Protein AF-A0A0F7UWF1-F1 (afdb_monomer)

Nearest PDB structures (foldseek):
  2a42-assembly1_B  TM=4.744E-01  e=4.523E-03  Bos taurus
  6rw0-assembly1_A  TM=4.188E-01  e=2.327E-03  Homo sapiens
  5i6g-assembly1_A  TM=2.362E-01  e=6.804E-01  Thermochaetoides thermophila DSM 1495
  6im0-assembly1_A  TM=4.720E-01  e=4.994E+00  Persephonella marina EX-H1
  5tv3-assembly3_F  TM=3.813E-01  e=4.994E+00  Helicobacter pylori 26695

pLDDT: mean 76.82, std 16.27, range [30.17, 97.88]

Secondary structure (DSSP, 8-state):
-------S--SS--TT--HHHHHHHHHSGGGGT-S--SPPP-----S----------S---S-HHHHHHHHHHHHHHHHHHHHHHHHHHHHTT------EEEEEEE-TT----HHHHHGGGSSSSTTPPPGGG-SEEEEEEEEE----HHHHHHHHHHHHHHHHHH-SS--EEEEEEEEEEEE-SB--B--TTSPBPPEEEEEEEEETTTEEEEEEEEEEEEGGGBS-EEEEEEEEETTTEEEEEEEEEPPPP-S-HHHHHHHHHHHHHHHHS-GGGGGGGGGG-TTEEEEEEE------HHHHHHHHHHHHH-GGGS-----

Sequence (323 aa):
MAARNLDGPLTDIPENVSRDELIRWAAQPGQYNLFPGNPVRLQSCGTNIQGQIYSNNGSHTEDLRSIRSAYVQQVESFKARRHENLRALRQQKSHKSVRMAFYQWNAEFLTPNAFEIVYHFIPGRAERPDVDEVEAIFVTVQDNNGRSKSEHRRFMRKVTGALNALSDIPSCSIVDSTFNELSNIVGTKPTAQGPVANRQVTYMFARDGIVNPGSTHKCSWSFHVRKKEFVGISTACVGIGRLLVLGIHLPTLKEGQSHFVRLLLQHAASKCIPDDYDSESLNYFNAGVYMVSDFNSRFVSASAELVIDAIRTDPSYREASPG

Organism: Toxoplasma gondii (strain ATCC 50861 / VEG) (NCBI:txid432359)

Foldseek 3Di:
DDDDPLQEADCAFALQDALVNLLVCLVPVVSNNHPPNDDDFQDDPDPPQDDDDDDCPPQDDVDPVSVVVVRCVVVVVVVVVVVVVVVVCVVVVLDDDAAEAEAEEAQQAADDHLSNVCSLQRDDDPRRDHLQNHFKYKHKYAQYVDDDPVVVLRRLSNNLNSSLNSDPDNFWDSLQKDKWKDWQPFADCDDPVGHDIGMIMMIMIGGPQQWDSVAKDWFKDDDVSDRWIWTKIWTAGVSQAIEIEIEGEHDADDPDLVVVVVVRLVRCLVTVDPPVCSVCRLVNRVNYYHYRYPSNDDDDPVVVVVVVVVLVPDPVNPPPPDD

Solvent-accessible surface area (backbone atoms only — not comparable to full-atom values): 18503 Å² total; per-residue (Å²): 135,83,82,78,85,77,91,64,71,34,75,53,65,57,55,83,45,50,44,67,56,51,38,56,40,67,74,44,20,68,79,33,48,34,68,77,69,68,80,73,76,76,69,80,77,64,94,75,78,76,84,82,91,72,81,84,84,77,69,68,58,96,48,66,69,41,44,52,54,52,46,50,55,55,52,52,52,48,51,52,53,49,54,51,51,53,50,52,33,55,74,66,70,67,65,62,86,84,43,70,47,82,45,71,39,79,40,80,58,37,73,88,45,36,44,62,69,49,57,50,44,49,74,89,63,91,76,52,59,60,52,80,68,46,45,34,39,35,41,20,36,36,46,16,61,66,69,55,77,66,50,48,52,49,44,50,45,19,36,35,31,41,53,28,36,66,24,96,73,63,41,53,27,76,80,54,24,51,72,34,72,46,75,34,79,50,29,79,44,86,47,100,91,46,56,43,47,32,19,34,34,24,39,39,44,21,27,66,76,45,50,41,58,95,58,49,44,73,22,68,52,54,54,92,59,30,82,32,36,38,22,25,44,26,35,32,34,67,84,61,36,24,31,34,42,31,24,35,37,49,65,76,81,63,94,60,64,70,57,54,53,51,53,50,52,53,48,45,30,73,50,59,46,60,79,97,48,55,91,49,41,72,65,64,29,70,57,35,77,45,80,42,57,52,64,52,80,70,73,54,71,75,58,41,51,54,49,51,52,51,48,74,68,35,73,89,69,52,76,80,72,88,125

Mean predicted aligned error: 11.22 Å

Structure (mmCIF, N/CA/C/O backbone):
data_AF-A0A0F7UWF1-F1
#
_entry.id   AF-A0A0F7UWF1-F1
#
loop_
_atom_site.group_PDB
_atom_site.id
_atom_site.type_symbol
_atom_site.label_atom_id
_atom_site.label_alt_id
_atom_site.label_comp_id
_atom_site.label_asym_id
_atom_site.label_entity_id
_atom_site.label_seq_id
_atom_site.pdbx_PDB_ins_code
_atom_site.Cartn_x
_atom_site.Cartn_y
_atom_site.Cartn_z
_atom_site.occupancy
_atom_site.B_iso_or_equiv
_atom_site.auth_seq_id
_atom_site.auth_comp_id
_atom_site.auth_asym_id
_atom_site.auth_atom_id
_atom_site.pdbx_PDB_model_num
ATOM 1 N N . MET A 1 1 ? 3.370 -6.633 -35.757 1.00 37.53 1 MET A N 1
ATOM 2 C CA . MET A 1 1 ? 3.608 -6.136 -34.385 1.00 37.53 1 MET A CA 1
ATOM 3 C C . MET A 1 1 ? 4.947 -5.428 -34.389 1.00 37.53 1 MET A C 1
ATOM 5 O O . MET A 1 1 ? 5.960 -6.088 -34.562 1.00 37.53 1 MET A O 1
ATOM 9 N N . ALA A 1 2 ? 4.945 -4.095 -34.359 1.00 30.17 2 ALA A N 1
ATOM 10 C CA . ALA A 1 2 ? 6.175 -3.314 -34.438 1.00 30.17 2 ALA A CA 1
ATOM 11 C C . ALA A 1 2 ? 6.916 -3.375 -33.095 1.00 30.17 2 ALA A C 1
ATOM 13 O O . ALA A 1 2 ? 6.345 -3.013 -32.064 1.00 30.17 2 ALA A O 1
ATOM 14 N N . ALA A 1 3 ? 8.167 -3.835 -33.126 1.00 36.50 3 ALA A N 1
ATOM 15 C CA . ALA A 1 3 ? 9.102 -3.702 -32.020 1.00 36.50 3 ALA A CA 1
ATOM 16 C C . ALA A 1 3 ? 9.248 -2.209 -31.690 1.00 36.50 3 ALA A C 1
ATOM 18 O O . ALA A 1 3 ? 9.627 -1.409 -32.546 1.00 36.50 3 ALA A O 1
ATOM 19 N N . ARG A 1 4 ? 8.882 -1.811 -30.469 1.00 44.88 4 ARG A N 1
ATOM 20 C CA . ARG A 1 4 ? 9.168 -0.462 -29.980 1.00 44.88 4 ARG A CA 1
ATOM 21 C C . ARG A 1 4 ? 10.649 -0.414 -29.617 1.00 44.88 4 ARG A C 1
ATOM 23 O O . ARG A 1 4 ? 11.055 -1.056 -28.655 1.00 44.88 4 ARG A O 1
ATOM 30 N N . ASN A 1 5 ? 11.430 0.345 -30.385 1.00 43.50 5 ASN A N 1
ATOM 31 C CA . ASN A 1 5 ? 12.775 0.760 -29.990 1.00 43.50 5 ASN A CA 1
ATOM 32 C C . ASN A 1 5 ? 12.674 1.535 -28.666 1.00 43.50 5 ASN A C 1
ATOM 34 O O . ASN A 1 5 ? 12.132 2.641 -28.635 1.00 43.50 5 ASN A O 1
ATOM 38 N N . LEU A 1 6 ? 13.167 0.940 -27.580 1.00 52.53 6 LEU A N 1
ATOM 39 C CA . LEU A 1 6 ? 13.301 1.554 -26.257 1.00 52.53 6 LEU A CA 1
ATOM 40 C C . LEU A 1 6 ? 14.793 1.664 -25.917 1.00 52.53 6 LEU A C 1
ATOM 42 O O . LEU A 1 6 ? 15.259 1.073 -24.949 1.00 52.53 6 LEU A O 1
ATOM 46 N N . ASP A 1 7 ? 15.533 2.412 -26.736 1.00 52.59 7 ASP A N 1
ATOM 47 C CA . ASP A 1 7 ? 16.978 2.643 -26.575 1.00 52.59 7 ASP A CA 1
ATOM 48 C C . ASP A 1 7 ? 17.271 4.030 -25.945 1.00 52.59 7 ASP A C 1
ATOM 50 O O . ASP A 1 7 ? 18.216 4.716 -26.327 1.00 52.59 7 ASP A O 1
ATOM 54 N N . GLY A 1 8 ? 16.437 4.483 -24.992 1.00 56.72 8 GLY A N 1
ATOM 55 C CA . GLY A 1 8 ? 16.561 5.781 -24.298 1.00 56.72 8 GLY A CA 1
ATOM 56 C C . GLY A 1 8 ? 15.828 5.833 -22.940 1.00 56.72 8 GLY A C 1
ATOM 57 O O . GLY A 1 8 ? 15.027 4.942 -22.653 1.00 56.72 8 GLY A O 1
ATOM 58 N N . PRO A 1 9 ? 16.098 6.842 -22.080 1.00 54.53 9 PRO A N 1
ATOM 59 C CA . PRO A 1 9 ? 15.950 6.715 -20.628 1.00 54.53 9 PRO A CA 1
ATOM 60 C C . PRO A 1 9 ? 14.486 6.749 -20.158 1.00 54.53 9 PRO A C 1
ATOM 62 O O . PRO A 1 9 ? 13.807 7.773 -20.228 1.00 54.53 9 PRO A O 1
ATOM 65 N N . LEU A 1 10 ? 14.019 5.627 -19.621 1.00 66.88 10 LEU A N 1
ATOM 66 C CA . LEU A 1 10 ? 12.747 5.434 -18.932 1.00 66.88 10 LEU A CA 1
ATOM 67 C C . LEU A 1 10 ? 12.809 5.918 -17.473 1.00 66.88 10 LEU A C 1
ATOM 69 O O . LEU A 1 10 ? 13.441 5.318 -16.621 1.00 66.88 10 LEU A O 1
ATOM 73 N N . THR A 1 11 ? 12.051 6.950 -17.127 1.00 80.88 11 THR A N 1
ATOM 74 C CA . THR A 1 11 ? 11.859 7.358 -15.719 1.00 80.88 11 THR A CA 1
ATOM 75 C C . THR A 1 11 ? 10.772 6.555 -14.991 1.00 80.88 11 THR A C 1
ATOM 77 O O . THR A 1 11 ? 10.570 6.741 -13.792 1.00 80.88 11 THR A O 1
ATOM 80 N N . ASP A 1 12 ? 10.034 5.705 -15.717 1.00 89.00 12 ASP A N 1
ATOM 81 C CA . ASP A 1 12 ? 8.958 4.840 -15.220 1.00 89.00 12 ASP A CA 1
ATOM 82 C C . ASP A 1 12 ? 8.585 3.776 -16.278 1.00 89.00 12 ASP A C 1
ATOM 84 O O . ASP A 1 12 ? 8.894 3.934 -17.462 1.00 89.00 12 ASP A O 1
ATOM 88 N N . ILE A 1 13 ? 7.852 2.730 -15.887 1.00 92.31 13 ILE A N 1
ATOM 89 C CA . ILE A 1 13 ? 7.375 1.664 -16.791 1.00 92.31 13 ILE A CA 1
ATOM 90 C C . ILE A 1 13 ? 6.081 2.041 -17.546 1.00 92.31 13 ILE A C 1
ATOM 92 O O . ILE A 1 13 ? 5.293 2.869 -17.064 1.00 92.31 13 ILE A O 1
ATOM 96 N N . PRO A 1 14 ? 5.822 1.464 -18.738 1.00 92.38 14 PRO A N 1
ATOM 97 C CA . PRO A 1 14 ? 4.552 1.616 -19.454 1.00 92.38 14 PRO A CA 1
ATOM 98 C C . PRO A 1 14 ? 3.433 0.732 -18.867 1.00 92.38 14 PRO A C 1
ATOM 100 O O . PRO A 1 14 ? 3.692 -0.204 -18.121 1.00 92.38 14 PRO A O 1
ATOM 103 N N . GLU A 1 15 ? 2.170 1.012 -19.225 1.00 91.38 15 GLU A N 1
ATOM 104 C CA . GLU A 1 15 ? 1.005 0.233 -18.750 1.00 91.38 15 GLU A CA 1
ATOM 105 C C . GLU A 1 15 ? 0.982 -1.213 -19.293 1.00 91.38 15 GLU A C 1
ATOM 107 O O . GLU A 1 15 ? 0.400 -2.091 -18.668 1.00 91.38 15 GLU A O 1
ATOM 112 N N . ASN A 1 16 ? 1.618 -1.464 -20.442 1.00 91.00 16 ASN A N 1
ATOM 113 C CA . ASN A 1 16 ? 1.602 -2.739 -21.165 1.00 91.00 16 ASN A CA 1
ATOM 114 C C . ASN A 1 16 ? 2.995 -3.393 -21.265 1.00 91.00 16 ASN A C 1
ATOM 116 O O . ASN A 1 16 ? 3.351 -3.927 -22.314 1.00 91.00 16 ASN A O 1
ATOM 120 N N . VAL A 1 17 ? 3.793 -3.288 -20.202 1.00 94.25 17 VAL A N 1
ATOM 121 C CA . VAL A 1 17 ? 5.138 -3.875 -20.125 1.00 94.25 17 VAL A CA 1
ATOM 122 C C . VAL A 1 17 ? 5.096 -5.410 -20.119 1.00 94.25 17 VAL A C 1
ATOM 124 O O . VAL A 1 17 ? 4.204 -6.003 -19.517 1.00 94.25 17 VAL A O 1
ATOM 127 N N . SER A 1 18 ? 6.066 -6.058 -20.765 1.00 95.19 18 SER A N 1
ATOM 128 C CA . SER A 1 18 ? 6.244 -7.517 -20.720 1.00 95.19 18 SER A CA 1
ATOM 129 C C . SER A 1 18 ? 7.155 -7.985 -19.574 1.00 95.19 18 SER A C 1
ATOM 131 O O . SER A 1 18 ? 7.973 -7.226 -19.049 1.00 95.19 18 SER A O 1
ATOM 133 N N . ARG A 1 19 ? 7.053 -9.273 -19.211 1.00 94.38 19 ARG A N 1
ATOM 134 C CA . ARG A 1 19 ? 7.936 -9.919 -18.222 1.00 94.38 19 ARG A CA 1
ATOM 135 C C . ARG A 1 19 ? 9.415 -9.755 -18.584 1.00 94.38 19 ARG A C 1
ATOM 137 O O . ARG A 1 19 ? 10.212 -9.348 -17.742 1.00 94.38 19 ARG A O 1
ATOM 144 N N . ASP A 1 20 ? 9.763 -10.028 -19.840 1.00 94.06 20 ASP A N 1
ATOM 145 C CA . ASP A 1 20 ? 11.147 -9.992 -20.323 1.00 94.06 20 ASP A CA 1
ATOM 146 C C . ASP A 1 20 ? 11.728 -8.575 -20.291 1.00 94.06 20 ASP A C 1
ATOM 148 O O . ASP A 1 20 ? 12.885 -8.380 -19.913 1.00 94.06 20 ASP A O 1
ATOM 152 N N . GLU A 1 21 ? 10.920 -7.563 -20.624 1.00 93.38 21 GLU A N 1
ATOM 153 C CA . GLU A 1 21 ? 11.316 -6.161 -20.488 1.00 93.38 21 GLU A CA 1
ATOM 154 C C . GLU A 1 21 ? 11.604 -5.798 -19.032 1.00 93.38 21 GLU A C 1
ATOM 156 O O . GLU A 1 21 ? 12.653 -5.216 -18.761 1.00 93.38 21 GLU A O 1
ATOM 161 N N . LEU A 1 22 ? 10.731 -6.186 -18.095 1.00 92.19 22 LEU A N 1
ATOM 162 C CA . LEU A 1 22 ? 10.932 -5.940 -16.665 1.00 92.19 22 LEU A CA 1
ATOM 163 C C . LEU A 1 22 ? 12.215 -6.596 -16.146 1.00 92.19 22 LEU A C 1
ATOM 165 O O . LEU A 1 22 ? 12.989 -5.938 -15.451 1.00 92.19 22 LEU A O 1
ATOM 169 N N . ILE A 1 23 ? 12.468 -7.859 -16.504 1.00 91.56 23 ILE A N 1
ATOM 170 C CA . ILE A 1 23 ? 13.686 -8.585 -16.110 1.00 91.56 23 ILE A CA 1
ATOM 171 C C . ILE A 1 23 ? 14.930 -7.886 -16.670 1.00 91.56 23 ILE A C 1
ATOM 173 O O . ILE A 1 23 ? 15.879 -7.615 -15.930 1.00 91.56 23 ILE A O 1
ATOM 177 N N . ARG A 1 24 ? 14.912 -7.529 -17.960 1.00 90.25 24 ARG A N 1
ATOM 178 C CA . ARG A 1 24 ? 16.015 -6.817 -18.617 1.00 90.25 24 ARG A CA 1
ATOM 179 C C . ARG A 1 24 ? 16.289 -5.463 -17.960 1.00 90.25 24 ARG A C 1
ATOM 181 O O . ARG A 1 24 ? 17.442 -5.143 -17.678 1.00 90.25 24 ARG A O 1
ATOM 188 N N . TRP A 1 25 ? 15.250 -4.679 -17.684 1.00 89.12 25 TRP A N 1
ATOM 189 C CA . TRP A 1 25 ? 15.387 -3.378 -17.029 1.00 89.12 25 TRP A CA 1
ATOM 190 C C . TRP A 1 25 ? 15.870 -3.508 -15.585 1.00 89.12 25 TRP A C 1
ATOM 192 O O . TRP A 1 25 ? 16.709 -2.727 -15.149 1.00 89.12 25 TRP A O 1
ATOM 202 N N . ALA A 1 26 ? 15.418 -4.525 -14.849 1.00 87.12 26 ALA A N 1
ATOM 203 C CA . ALA A 1 26 ? 15.854 -4.776 -13.478 1.00 87.12 26 ALA A CA 1
ATOM 204 C C . ALA A 1 26 ? 17.311 -5.252 -13.359 1.00 87.12 26 ALA A C 1
ATOM 206 O O . ALA A 1 26 ? 17.938 -5.064 -12.310 1.00 87.12 26 ALA A O 1
ATOM 207 N N . ALA A 1 27 ? 17.863 -5.854 -14.415 1.00 85.94 27 ALA A N 1
ATOM 208 C CA . ALA A 1 27 ? 19.274 -6.216 -14.469 1.00 85.94 27 ALA A CA 1
ATOM 209 C C . ALA A 1 27 ? 20.178 -4.973 -14.545 1.00 85.94 27 ALA A C 1
ATOM 211 O O . ALA A 1 27 ? 21.215 -4.940 -13.882 1.00 85.94 27 ALA A O 1
ATOM 212 N N . GLN A 1 28 ? 19.774 -3.941 -15.299 1.00 84.38 28 GLN A N 1
ATOM 213 C CA . GLN A 1 28 ? 20.562 -2.719 -15.526 1.00 84.38 28 GLN A CA 1
ATOM 214 C C . GLN A 1 28 ? 19.715 -1.433 -15.410 1.00 84.38 28 GLN A C 1
ATOM 216 O O . GLN A 1 28 ? 19.628 -0.659 -16.362 1.00 84.38 28 GLN A O 1
ATOM 221 N N . PRO A 1 29 ? 19.109 -1.152 -14.242 1.00 82.88 29 PRO A N 1
ATOM 222 C CA . PRO A 1 29 ? 18.115 -0.083 -14.091 1.00 82.88 29 PRO A CA 1
ATOM 223 C C . PRO A 1 29 ? 18.666 1.314 -14.434 1.00 82.88 29 PRO A C 1
ATOM 225 O O . PRO A 1 29 ? 17.972 2.115 -15.060 1.00 82.88 29 PRO A O 1
ATOM 228 N N . GLY A 1 30 ? 19.949 1.569 -14.147 1.00 81.50 30 GLY A N 1
ATOM 229 C CA . GLY A 1 30 ? 20.621 2.826 -14.491 1.00 81.50 30 GLY A CA 1
ATOM 230 C C . GLY A 1 30 ? 20.745 3.092 -15.998 1.00 81.50 30 GLY A C 1
ATOM 231 O O . GLY A 1 30 ? 20.614 4.243 -16.404 1.00 81.50 30 GLY A O 1
ATOM 232 N N . GLN A 1 31 ? 20.911 2.056 -16.836 1.00 84.25 31 GLN A N 1
ATOM 233 C CA . GLN A 1 31 ? 20.938 2.206 -18.305 1.00 84.25 31 GLN A CA 1
ATOM 234 C C . GLN A 1 31 ? 19.614 2.777 -18.819 1.00 84.25 31 GLN A C 1
ATOM 236 O O . GLN A 1 31 ? 19.582 3.569 -19.759 1.00 84.25 31 GLN A O 1
ATOM 241 N N . TYR A 1 32 ? 18.523 2.388 -18.167 1.00 83.44 32 TYR A N 1
ATOM 242 C CA . TYR A 1 32 ? 17.185 2.815 -18.517 1.00 83.44 32 TYR A CA 1
ATOM 243 C C . TYR A 1 32 ? 16.727 4.020 -17.706 1.00 83.44 32 TYR A C 1
ATOM 245 O O . TYR A 1 32 ? 15.589 4.383 -17.890 1.00 83.44 32 TYR A O 1
ATOM 253 N N . ASN A 1 33 ? 17.542 4.664 -16.858 1.00 84.94 33 ASN A N 1
ATOM 254 C CA . ASN A 1 33 ? 17.123 5.776 -15.981 1.00 84.94 33 ASN A CA 1
ATOM 255 C C . ASN A 1 33 ? 15.987 5.436 -14.990 1.00 84.94 33 ASN A C 1
ATOM 257 O O . ASN A 1 33 ? 15.244 6.309 -14.534 1.00 84.94 33 ASN A O 1
ATOM 261 N N . LEU A 1 34 ? 15.879 4.158 -14.631 1.00 83.75 34 LEU A N 1
ATOM 262 C CA . LEU A 1 34 ? 14.961 3.669 -13.616 1.00 83.75 34 LEU A CA 1
ATOM 263 C C . LEU A 1 34 ? 15.701 3.654 -12.275 1.00 83.75 34 LEU A C 1
ATOM 265 O O . LEU A 1 34 ? 16.667 2.916 -12.096 1.00 83.75 34 LEU A O 1
ATOM 269 N N . PHE A 1 35 ? 15.271 4.481 -11.327 1.00 70.69 35 PHE A N 1
ATOM 270 C CA . PHE A 1 35 ? 15.875 4.581 -9.996 1.00 70.69 35 PHE A CA 1
ATOM 271 C C . PHE A 1 35 ? 14.806 4.496 -8.894 1.00 70.69 35 PHE A C 1
ATOM 273 O O . PHE A 1 35 ? 13.656 4.796 -9.210 1.00 70.69 35 PHE A O 1
ATOM 280 N N . PRO A 1 36 ? 15.192 4.111 -7.652 1.00 58.62 36 PRO A N 1
ATOM 281 C CA . PRO A 1 36 ? 16.493 3.552 -7.286 1.00 58.62 36 PRO A CA 1
ATOM 282 C C . PRO A 1 36 ? 16.715 2.163 -7.902 1.00 58.62 36 PRO A C 1
ATOM 284 O O . PRO A 1 36 ? 15.848 1.298 -7.888 1.00 58.62 36 PRO A O 1
ATOM 287 N N . GLY A 1 37 ? 17.925 1.930 -8.416 1.00 52.31 37 GLY A N 1
ATOM 288 C CA . GLY A 1 37 ? 18.337 0.620 -8.934 1.00 52.31 37 GLY A CA 1
ATOM 289 C C . GLY A 1 37 ? 18.696 -0.400 -7.843 1.00 52.31 37 GLY A C 1
ATOM 290 O O . GLY A 1 37 ? 18.995 -1.561 -8.143 1.00 52.31 37 GLY A O 1
ATOM 291 N N . ASN A 1 38 ? 18.679 0.018 -6.574 1.00 50.53 38 ASN A N 1
ATOM 292 C CA . ASN A 1 38 ? 19.064 -0.808 -5.436 1.00 50.53 38 ASN A CA 1
ATOM 293 C C . ASN A 1 38 ? 17.830 -1.464 -4.804 1.00 50.53 38 ASN A C 1
ATOM 295 O O . ASN A 1 38 ? 16.892 -0.764 -4.430 1.00 50.53 38 ASN A O 1
ATOM 299 N N . PRO A 1 39 ? 17.801 -2.802 -4.676 1.00 51.75 39 PRO A N 1
ATOM 300 C CA . PRO A 1 39 ? 16.661 -3.487 -4.090 1.00 51.75 39 PRO A CA 1
ATOM 301 C C . PRO A 1 39 ? 16.600 -3.208 -2.590 1.00 51.75 39 PRO A C 1
ATOM 303 O O . PRO A 1 39 ? 17.500 -3.591 -1.849 1.00 51.75 39 PRO A O 1
ATOM 306 N N . VAL A 1 40 ? 15.506 -2.606 -2.127 1.00 56.62 40 VAL A N 1
ATOM 307 C CA . VAL A 1 40 ? 15.073 -2.770 -0.731 1.00 56.62 40 VAL A CA 1
ATOM 308 C C . VAL A 1 40 ? 14.731 -4.249 -0.540 1.00 56.62 40 VAL A C 1
ATOM 310 O O . VAL A 1 40 ? 13.952 -4.820 -1.307 1.00 56.62 40 VAL A O 1
ATOM 313 N N . ARG A 1 41 ? 15.354 -4.908 0.437 1.00 60.16 41 ARG A N 1
ATOM 314 C CA . ARG A 1 41 ? 15.029 -6.302 0.752 1.00 60.16 41 ARG A CA 1
ATOM 315 C C . ARG A 1 41 ? 13.655 -6.338 1.412 1.00 60.16 41 ARG A C 1
ATOM 317 O O . ARG A 1 41 ? 13.462 -5.701 2.447 1.00 60.16 41 ARG A O 1
ATOM 324 N N . LEU A 1 42 ? 12.715 -7.082 0.831 1.00 60.03 42 LEU A N 1
ATOM 325 C CA . LEU A 1 42 ? 11.462 -7.388 1.511 1.00 60.03 42 LEU A CA 1
ATOM 326 C C . LEU A 1 42 ? 11.761 -8.430 2.582 1.00 60.03 42 LEU A C 1
ATOM 328 O O . LEU A 1 42 ? 12.125 -9.564 2.284 1.00 60.03 42 LEU A O 1
ATOM 332 N N . GLN A 1 43 ? 11.648 -8.022 3.839 1.00 63.09 43 GLN A N 1
ATOM 333 C CA . GLN A 1 43 ? 11.849 -8.911 4.971 1.00 63.09 43 GLN A CA 1
ATOM 334 C C . GLN A 1 43 ? 10.499 -9.407 5.467 1.00 63.09 43 GLN A C 1
ATOM 336 O O . GLN A 1 43 ? 9.527 -8.653 5.536 1.00 63.09 43 GLN A O 1
ATOM 341 N N . SER A 1 44 ? 10.449 -10.682 5.854 1.00 61.97 44 SER A N 1
ATOM 342 C CA . SER A 1 44 ? 9.329 -11.174 6.646 1.00 61.97 44 SER A CA 1
ATOM 343 C C . SER A 1 44 ? 9.189 -10.293 7.883 1.00 61.97 44 SER 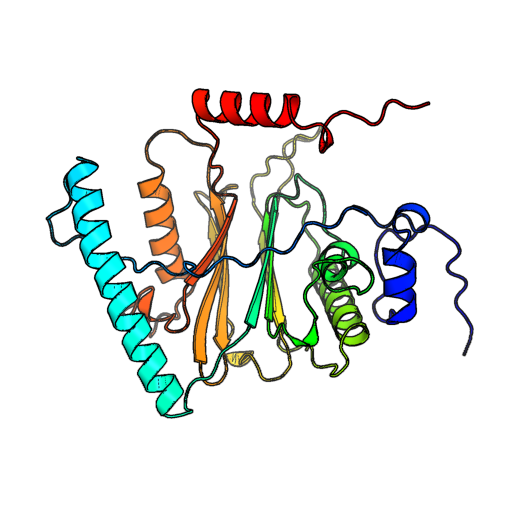A C 1
ATOM 345 O O . SER A 1 44 ? 10.161 -10.070 8.603 1.00 61.97 44 SER A O 1
ATOM 347 N N . CYS A 1 45 ? 7.969 -9.847 8.179 1.00 58.91 45 CYS A N 1
ATOM 348 C CA . CYS A 1 45 ? 7.672 -9.132 9.419 1.00 58.91 45 CYS A CA 1
ATOM 349 C C . CYS A 1 45 ? 7.841 -10.026 10.677 1.00 58.91 45 CYS A C 1
ATOM 351 O O . CYS A 1 45 ? 7.575 -9.593 11.798 1.00 58.91 45 CYS A O 1
ATOM 353 N N . GLY A 1 46 ? 8.290 -11.276 10.505 1.00 54.59 46 GLY A N 1
ATOM 354 C CA . GLY A 1 46 ? 8.554 -12.240 11.562 1.00 54.59 46 GLY A CA 1
ATOM 355 C C . GLY A 1 46 ? 7.290 -12.954 12.034 1.00 54.59 46 GLY A C 1
ATOM 356 O O . GLY A 1 46 ? 6.201 -12.811 11.485 1.00 54.59 46 GLY A O 1
ATOM 357 N N . THR A 1 47 ? 7.423 -13.754 13.088 1.00 47.12 47 THR A N 1
ATOM 358 C CA . THR A 1 47 ? 6.295 -14.489 13.686 1.00 47.12 47 THR A CA 1
ATOM 359 C C . THR A 1 47 ? 5.428 -13.618 14.608 1.00 47.12 47 THR A C 1
ATOM 361 O O . THR A 1 47 ? 4.311 -14.007 14.949 1.00 47.12 47 THR A O 1
ATOM 364 N N . ASN A 1 48 ? 5.901 -12.420 14.976 1.00 50.00 48 ASN A N 1
ATOM 365 C CA . ASN A 1 48 ? 5.307 -11.543 15.992 1.00 50.00 48 ASN A CA 1
ATOM 366 C C . ASN A 1 48 ? 4.715 -10.251 15.395 1.00 50.00 48 ASN A C 1
ATOM 368 O O . ASN A 1 48 ? 5.058 -9.151 15.810 1.00 50.00 48 ASN A O 1
ATOM 372 N N . ILE A 1 49 ? 3.808 -10.387 14.425 1.00 50.78 49 ILE A N 1
ATOM 373 C CA . ILE A 1 49 ? 3.196 -9.259 13.687 1.00 50.78 49 ILE A CA 1
ATOM 374 C C . ILE A 1 49 ? 1.886 -8.729 14.288 1.00 50.78 49 ILE A C 1
ATOM 376 O O . ILE A 1 49 ? 1.236 -7.872 13.700 1.00 50.78 49 ILE A O 1
ATOM 380 N N . GLN A 1 50 ? 1.443 -9.285 15.417 1.00 47.28 50 GLN A N 1
ATOM 381 C CA . GLN A 1 50 ? 0.146 -8.980 16.025 1.00 47.28 50 GLN A CA 1
ATOM 382 C C . GLN A 1 50 ? 0.322 -8.657 17.506 1.00 47.28 50 GLN A C 1
ATOM 384 O O . GLN A 1 50 ? 0.916 -9.440 18.247 1.00 47.28 50 GLN A O 1
ATOM 389 N N . GLY A 1 51 ? -0.241 -7.527 17.924 1.00 48.09 51 GLY A N 1
ATOM 390 C CA . GLY A 1 51 ? -0.443 -7.164 19.322 1.00 48.09 51 GLY A CA 1
ATOM 391 C C . GLY A 1 51 ? -1.930 -6.944 19.579 1.00 48.09 51 GLY A C 1
ATOM 392 O O . GLY A 1 51 ? -2.638 -6.440 18.711 1.00 48.09 51 GLY A O 1
ATOM 393 N N . GLN A 1 52 ? -2.410 -7.331 20.759 1.00 49.34 52 GLN A N 1
ATOM 394 C CA . GLN A 1 52 ? -3.762 -7.007 21.203 1.00 49.34 52 GLN A CA 1
ATOM 395 C C . GLN A 1 52 ? -3.703 -5.746 22.068 1.00 49.34 52 GLN A C 1
ATOM 397 O O . GLN A 1 52 ? -2.937 -5.688 23.031 1.00 49.34 52 GLN A O 1
ATOM 402 N N . ILE A 1 53 ? -4.516 -4.743 21.738 1.00 48.34 53 ILE A N 1
ATOM 403 C CA . ILE A 1 53 ? -4.767 -3.620 22.642 1.00 48.34 53 ILE A CA 1
ATOM 404 C C . ILE A 1 53 ? -5.705 -4.156 23.724 1.00 48.34 53 ILE A C 1
ATOM 406 O O . ILE A 1 53 ? -6.845 -4.509 23.435 1.00 48.34 53 ILE A O 1
ATOM 410 N N . TYR A 1 54 ? -5.213 -4.284 24.952 1.00 48.31 54 TYR A N 1
ATOM 411 C CA . TYR A 1 54 ? -6.006 -4.747 26.087 1.00 48.31 54 TYR A CA 1
ATOM 412 C C . TYR A 1 54 ? -6.495 -3.560 26.915 1.00 48.31 54 TYR A C 1
ATOM 414 O O . TYR A 1 54 ? -5.878 -2.492 26.944 1.00 48.31 54 TYR A O 1
ATOM 422 N N . SER A 1 55 ? -7.640 -3.739 27.567 1.00 46.25 55 SER A N 1
ATOM 423 C CA . SER A 1 55 ? -8.216 -2.734 28.449 1.00 46.25 55 SER A CA 1
ATOM 424 C C . SER A 1 55 ? -7.313 -2.510 29.665 1.00 46.25 55 SER A C 1
ATOM 426 O O . SER A 1 55 ? -6.776 -3.450 30.256 1.00 46.25 55 SER A O 1
ATOM 428 N N . ASN A 1 56 ? -7.133 -1.240 30.029 1.00 46.72 56 ASN A N 1
ATOM 429 C CA . ASN A 1 56 ? -6.382 -0.845 31.213 1.00 46.72 56 ASN A CA 1
ATOM 430 C C . ASN A 1 56 ? -7.227 -1.168 32.457 1.00 46.72 56 ASN A C 1
ATOM 432 O O . ASN A 1 56 ? -7.976 -0.325 32.942 1.00 46.72 56 ASN A O 1
ATOM 436 N N . ASN A 1 57 ? -7.144 -2.405 32.948 1.00 48.72 57 ASN A N 1
ATOM 437 C CA . ASN A 1 57 ? -7.933 -2.890 34.086 1.00 48.72 57 ASN A CA 1
ATOM 438 C C . ASN A 1 57 ? -7.369 -2.409 35.446 1.00 48.72 57 ASN A C 1
ATOM 440 O O . ASN A 1 57 ? -7.412 -3.139 36.431 1.00 48.72 57 ASN A O 1
ATOM 444 N N . GLY A 1 58 ? -6.813 -1.194 35.506 1.00 46.06 58 GLY A N 1
ATOM 445 C CA . GLY A 1 58 ? -6.397 -0.532 36.749 1.00 46.06 58 GLY A CA 1
ATOM 446 C C . GLY A 1 58 ? -5.051 -0.965 37.344 1.00 46.06 58 GLY A C 1
ATOM 447 O O . GLY A 1 58 ? -4.637 -0.399 38.348 1.00 46.06 58 GLY A O 1
ATOM 448 N N . SER A 1 59 ? -4.338 -1.922 36.742 1.00 47.38 59 SER A N 1
ATOM 449 C CA . SER A 1 59 ? -3.021 -2.394 37.212 1.00 47.38 59 SER A CA 1
ATOM 450 C C . SER A 1 59 ? -1.821 -1.671 36.583 1.00 47.38 59 SER A C 1
ATOM 452 O O . SER A 1 59 ? -0.677 -1.955 36.938 1.00 47.38 59 SER A O 1
ATOM 454 N N . HIS A 1 60 ? -2.063 -0.733 35.663 1.00 44.69 60 HIS A N 1
ATOM 455 C CA . HIS A 1 60 ? -1.021 0.103 35.074 1.00 44.69 60 HIS A CA 1
ATOM 456 C C . HIS A 1 60 ? -0.806 1.348 35.927 1.00 44.69 60 HIS A C 1
ATOM 458 O O . HIS A 1 60 ? -1.633 2.260 35.918 1.00 44.69 60 HIS A O 1
ATOM 464 N N . THR A 1 61 ? 0.317 1.402 36.634 1.00 50.16 61 THR A N 1
ATOM 465 C CA . THR A 1 61 ? 0.851 2.669 37.141 1.00 50.16 61 THR A CA 1
ATOM 466 C C . THR A 1 61 ? 1.777 3.280 36.083 1.00 50.16 61 THR A C 1
ATOM 468 O O . THR A 1 61 ? 2.098 2.642 35.078 1.00 50.16 61 THR A O 1
ATOM 471 N N . GLU A 1 62 ? 2.241 4.513 36.294 1.00 51.06 62 GLU A N 1
ATOM 472 C CA . GLU A 1 62 ? 3.282 5.128 35.450 1.00 51.06 62 GLU A CA 1
ATOM 473 C C . GLU A 1 62 ? 4.633 4.377 35.516 1.00 51.06 62 GLU A C 1
ATOM 475 O O . GLU A 1 62 ? 5.545 4.658 34.740 1.00 51.06 62 GLU A O 1
ATOM 480 N N . ASP A 1 63 ? 4.771 3.384 36.405 1.00 47.66 63 ASP A N 1
ATOM 481 C CA . ASP A 1 63 ? 5.961 2.541 36.509 1.00 47.66 63 ASP A CA 1
ATOM 482 C C . ASP A 1 63 ? 6.006 1.489 35.387 1.00 47.66 63 ASP A C 1
ATOM 484 O O . ASP A 1 63 ? 5.181 0.568 35.317 1.00 47.66 63 ASP A O 1
ATOM 488 N N . LEU A 1 64 ? 7.050 1.570 34.557 1.00 47.66 64 LEU A N 1
ATOM 489 C CA . LEU A 1 64 ? 7.392 0.614 33.497 1.00 47.66 64 LEU A CA 1
ATOM 490 C C . LEU A 1 64 ? 7.412 -0.853 33.968 1.00 47.66 64 LEU A C 1
ATOM 492 O O . LEU A 1 64 ? 7.139 -1.752 33.167 1.00 47.66 64 LEU A O 1
ATOM 496 N N . ARG A 1 65 ? 7.707 -1.128 35.247 1.00 53.81 65 ARG A N 1
ATOM 497 C CA . ARG A 1 65 ? 7.701 -2.498 35.800 1.00 53.81 65 ARG A CA 1
ATOM 498 C C . ARG A 1 65 ? 6.298 -3.108 35.870 1.00 53.81 65 ARG A C 1
ATOM 500 O O . ARG A 1 65 ? 6.144 -4.305 35.603 1.00 53.81 65 ARG A O 1
ATOM 507 N N . SER A 1 66 ? 5.284 -2.292 36.169 1.00 54.66 66 SER A N 1
ATOM 508 C CA . SER A 1 66 ? 3.876 -2.717 36.196 1.00 54.66 66 SER A CA 1
ATOM 509 C C . SER A 1 66 ? 3.372 -3.028 34.781 1.00 54.66 66 SER A C 1
ATOM 511 O O . SER A 1 66 ? 2.778 -4.080 34.535 1.00 54.66 66 SER A O 1
ATOM 513 N N . ILE A 1 67 ? 3.745 -2.178 33.817 1.00 53.47 67 ILE A N 1
ATOM 514 C CA . ILE A 1 67 ? 3.424 -2.326 32.395 1.00 53.47 67 ILE A CA 1
ATOM 515 C C . ILE A 1 67 ? 4.065 -3.593 31.826 1.00 53.47 67 ILE A C 1
ATOM 517 O O . ILE A 1 67 ? 3.398 -4.347 31.124 1.00 53.47 67 ILE A O 1
ATOM 521 N N . ARG A 1 68 ? 5.338 -3.865 32.142 1.00 57.81 68 ARG A N 1
ATOM 522 C CA . ARG A 1 68 ? 6.055 -5.038 31.618 1.00 57.81 68 ARG A CA 1
ATOM 523 C C . ARG A 1 68 ? 5.430 -6.352 32.082 1.00 57.81 68 ARG A C 1
ATOM 525 O O . ARG A 1 68 ? 5.278 -7.262 31.275 1.00 57.81 68 ARG A O 1
ATOM 532 N N . SER A 1 69 ? 5.044 -6.446 33.352 1.00 61.44 69 SER A N 1
ATOM 533 C CA . SER A 1 69 ? 4.439 -7.665 33.907 1.00 61.44 69 SER A CA 1
ATOM 534 C C . SER A 1 69 ? 3.046 -7.923 33.323 1.00 61.44 69 SER A C 1
ATOM 536 O O . SER A 1 69 ? 2.765 -9.033 32.869 1.00 61.44 69 SER A O 1
ATOM 538 N N . ALA A 1 70 ? 2.207 -6.883 33.239 1.00 57.69 70 ALA A N 1
ATOM 539 C CA . ALA A 1 70 ? 0.891 -6.963 32.605 1.00 57.69 70 ALA A CA 1
ATOM 540 C C . ALA A 1 70 ? 0.992 -7.288 31.104 1.00 57.69 70 ALA A C 1
ATOM 542 O O . ALA A 1 70 ? 0.256 -8.137 30.601 1.00 57.69 70 ALA A O 1
ATOM 543 N N . TYR A 1 71 ? 1.955 -6.679 30.403 1.00 58.09 71 TYR A N 1
ATOM 544 C CA . TYR A 1 71 ? 2.257 -6.977 29.005 1.00 58.09 71 TYR A CA 1
ATOM 545 C C . TYR A 1 71 ? 2.638 -8.445 28.815 1.00 58.09 71 TYR A C 1
ATOM 547 O O . TYR A 1 71 ? 2.055 -9.105 27.964 1.00 58.09 71 TYR A O 1
ATOM 555 N N . VAL A 1 72 ? 3.563 -8.986 29.617 1.00 63.62 72 VAL A N 1
ATOM 556 C C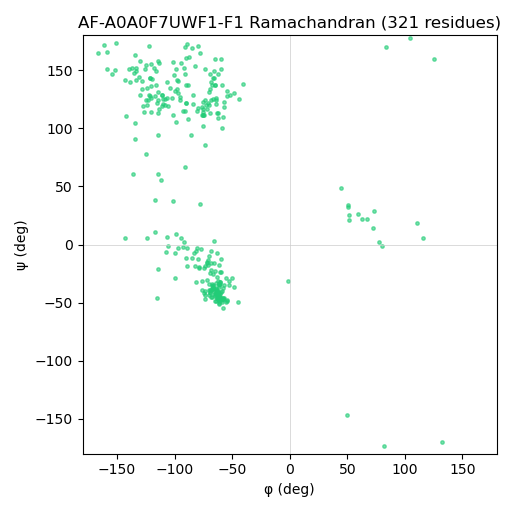A . VAL A 1 72 ? 3.967 -10.399 29.523 1.00 63.62 72 VAL A CA 1
ATOM 557 C C . VAL A 1 72 ? 2.764 -11.315 29.734 1.00 63.62 72 VAL A C 1
ATOM 559 O O . VAL A 1 72 ? 2.520 -12.192 28.913 1.00 63.62 72 VAL A O 1
ATOM 562 N N . GLN A 1 73 ? 1.957 -11.085 30.770 1.00 65.94 73 GLN A N 1
ATOM 563 C CA . GLN A 1 73 ? 0.798 -11.933 31.052 1.00 65.94 73 GLN A CA 1
ATOM 564 C C . GLN A 1 73 ? -0.250 -11.893 29.925 1.00 65.94 73 GLN A C 1
ATOM 566 O O . GLN A 1 73 ? -0.740 -12.937 29.489 1.00 65.94 73 GLN A O 1
ATOM 571 N N . GLN A 1 74 ? -0.594 -10.704 29.428 1.00 63.59 74 GLN A N 1
ATOM 572 C CA . GLN A 1 74 ? -1.628 -10.536 28.402 1.00 63.59 74 GLN A CA 1
ATOM 573 C C . GLN A 1 74 ? -1.145 -10.978 27.016 1.00 63.59 74 GLN A C 1
ATOM 575 O O . GLN A 1 74 ? -1.869 -11.662 26.293 1.00 63.59 74 GLN A O 1
ATOM 580 N N . VAL A 1 75 ? 0.094 -10.649 26.648 1.00 62.28 75 VAL A N 1
ATOM 581 C CA . VAL A 1 75 ? 0.655 -10.991 25.337 1.00 62.28 75 VAL A CA 1
ATOM 582 C C . VAL A 1 75 ? 0.996 -12.473 25.247 1.00 62.28 75 VAL A C 1
ATOM 584 O O . VAL A 1 75 ? 0.663 -13.092 24.240 1.00 62.28 75 VAL A O 1
ATOM 587 N N . GLU A 1 76 ? 1.599 -13.078 26.274 1.00 65.62 76 GLU A N 1
ATOM 588 C CA . GLU A 1 76 ? 1.895 -14.518 26.251 1.00 65.62 76 GLU A CA 1
ATOM 589 C C . GLU A 1 76 ? 0.611 -15.358 26.286 1.00 65.62 76 GLU A C 1
ATOM 591 O O . GLU A 1 76 ? 0.480 -16.316 25.522 1.00 65.62 76 GLU A O 1
ATOM 596 N N . SER A 1 77 ? -0.400 -14.960 27.071 1.00 64.50 77 SER A N 1
ATOM 597 C CA . SER A 1 77 ? -1.703 -15.645 27.053 1.00 64.50 77 SER A CA 1
ATOM 598 C C . SER A 1 77 ? -2.443 -15.473 25.722 1.00 64.50 77 SER A C 1
ATOM 600 O O . SER A 1 77 ? -3.070 -16.414 25.233 1.00 64.50 77 SER A O 1
ATOM 602 N N . PHE A 1 78 ? -2.359 -14.301 25.084 1.00 64.25 78 PHE A N 1
ATOM 603 C CA . PHE A 1 78 ? -2.856 -14.099 23.722 1.00 64.25 78 PHE A CA 1
ATOM 604 C C . PHE A 1 78 ? -2.128 -14.994 22.711 1.00 64.25 78 PHE A C 1
ATOM 606 O O . PHE A 1 78 ? -2.784 -15.671 21.919 1.00 64.25 78 PHE A O 1
ATOM 613 N N . LYS A 1 79 ? -0.791 -15.061 22.761 1.00 64.56 79 LYS A N 1
ATOM 614 C CA . LYS A 1 79 ? 0.014 -15.929 21.887 1.00 64.56 79 LYS A CA 1
ATOM 615 C C . LYS A 1 79 ? -0.372 -17.400 22.036 1.00 64.56 79 LYS A C 1
ATOM 617 O O . LYS A 1 79 ? -0.570 -18.069 21.023 1.00 64.56 79 LYS A O 1
ATOM 622 N N . ALA A 1 80 ? -0.518 -17.885 23.270 1.00 66.56 80 ALA A N 1
ATOM 623 C CA . ALA A 1 80 ? -0.915 -19.263 23.551 1.00 66.56 80 ALA A CA 1
ATOM 624 C C . ALA A 1 80 ? -2.307 -19.579 22.976 1.00 66.56 80 ALA A C 1
ATOM 626 O O . ALA A 1 80 ? -2.441 -20.506 22.176 1.00 66.56 80 ALA A O 1
ATOM 627 N N . ARG A 1 81 ? -3.311 -18.740 23.276 1.00 67.44 81 ARG A N 1
ATOM 628 C CA . ARG A 1 81 ? -4.679 -18.876 22.738 1.00 67.44 81 ARG A CA 1
ATOM 629 C C . ARG A 1 81 ? -4.713 -18.814 21.213 1.00 67.44 81 ARG A C 1
ATOM 631 O O . ARG A 1 81 ? -5.410 -19.592 20.572 1.00 67.44 81 ARG A O 1
ATOM 638 N N . ARG A 1 82 ? -3.928 -17.922 20.604 1.00 66.25 82 ARG A N 1
ATOM 639 C CA . ARG A 1 82 ? -3.794 -17.840 19.145 1.00 66.25 82 ARG A CA 1
ATOM 640 C C . ARG A 1 82 ? -3.215 -19.126 18.567 1.00 66.25 82 ARG A C 1
ATOM 642 O O . ARG A 1 82 ? -3.710 -19.599 17.549 1.00 66.25 82 ARG A O 1
ATOM 649 N N . HIS A 1 83 ? -2.154 -19.664 19.165 1.00 65.50 83 HIS A N 1
ATOM 650 C CA . HIS A 1 83 ? -1.523 -20.886 18.674 1.00 65.50 83 HIS A CA 1
ATOM 651 C C . HIS A 1 83 ? -2.493 -22.071 18.734 1.00 65.50 83 HIS A C 1
ATOM 653 O O . HIS A 1 83 ? -2.578 -22.843 17.780 1.00 65.50 83 HIS A O 1
ATOM 659 N N . GLU A 1 84 ? -3.267 -22.169 19.814 1.00 68.62 84 GLU A N 1
ATOM 660 C CA . GLU A 1 84 ? -4.314 -23.173 19.989 1.00 68.62 84 GLU A CA 1
ATOM 661 C C . GLU A 1 84 ? -5.450 -23.007 18.967 1.00 68.62 84 GLU A C 1
ATOM 663 O O . GLU A 1 84 ? -5.768 -23.956 18.250 1.00 68.62 84 GLU A O 1
ATOM 668 N N . ASN A 1 85 ? -5.967 -21.787 18.788 1.00 62.31 85 ASN A N 1
ATOM 669 C CA . ASN A 1 85 ? -7.003 -21.487 17.796 1.00 62.31 85 ASN A CA 1
ATOM 670 C C . ASN A 1 85 ? -6.533 -21.769 16.362 1.00 62.31 85 ASN A C 1
ATOM 672 O O . ASN A 1 85 ? -7.249 -22.392 15.582 1.00 62.31 85 ASN A O 1
ATOM 676 N N . LEU A 1 86 ? -5.311 -21.363 16.002 1.00 60.69 86 LEU A N 1
ATOM 677 C CA . LEU A 1 86 ? -4.736 -21.661 14.688 1.00 60.69 86 LEU A CA 1
ATOM 678 C C . LEU A 1 86 ? -4.538 -23.165 14.485 1.00 60.69 86 LEU A C 1
ATOM 680 O O . LEU A 1 86 ? -4.760 -23.661 13.382 1.00 60.69 86 LEU A O 1
ATOM 684 N N . ARG A 1 87 ? -4.129 -23.901 15.525 1.00 64.88 87 ARG A N 1
ATOM 685 C CA . ARG A 1 87 ? -4.009 -25.362 15.469 1.00 64.88 87 ARG A CA 1
ATOM 686 C C . ARG A 1 87 ? -5.378 -26.008 15.237 1.00 64.88 87 ARG A C 1
ATOM 688 O O . ARG A 1 87 ? -5.480 -26.845 14.344 1.00 64.88 87 ARG A O 1
ATOM 695 N N . ALA A 1 88 ? -6.413 -25.578 15.956 1.00 59.75 88 ALA A N 1
ATOM 696 C CA . ALA A 1 88 ? -7.781 -26.068 15.788 1.00 59.75 88 ALA A CA 1
ATOM 697 C C . ALA A 1 88 ? -8.344 -25.765 14.384 1.00 59.75 88 ALA A C 1
ATOM 699 O O . ALA A 1 88 ? -8.848 -26.662 13.710 1.00 59.75 88 ALA A O 1
ATOM 700 N N . LEU A 1 89 ? -8.173 -24.537 13.882 1.00 56.12 89 LEU A N 1
ATOM 701 C CA . LEU A 1 89 ? -8.611 -24.134 12.536 1.00 56.12 89 LEU A CA 1
ATOM 702 C C . LEU A 1 89 ? -7.877 -24.896 11.420 1.00 56.12 89 LEU A C 1
ATOM 704 O O . LEU A 1 89 ? -8.470 -25.264 10.402 1.00 56.12 89 LEU A O 1
ATOM 708 N N . ARG A 1 90 ? -6.580 -25.174 11.607 1.00 59.19 90 ARG A N 1
ATOM 709 C CA . ARG A 1 90 ? -5.802 -26.019 10.687 1.00 59.19 90 ARG A CA 1
ATOM 710 C C . ARG A 1 90 ? -6.307 -27.458 10.682 1.00 59.19 90 ARG A C 1
ATOM 712 O O . ARG A 1 90 ? -6.470 -28.025 9.606 1.00 59.19 90 ARG A O 1
ATOM 719 N N . GLN A 1 91 ? -6.592 -28.027 11.855 1.00 65.69 91 GLN A N 1
ATOM 720 C CA . GLN A 1 91 ? -7.154 -29.378 11.984 1.00 65.69 91 GLN A CA 1
ATOM 721 C C . GLN A 1 91 ? -8.528 -29.499 11.313 1.00 65.69 91 GLN A C 1
ATOM 723 O O . GLN A 1 91 ? -8.825 -30.524 10.705 1.00 65.69 91 GLN A O 1
ATOM 728 N N . GLN A 1 92 ? -9.330 -28.435 11.345 1.00 58.00 92 GLN A N 1
ATOM 729 C CA . GLN A 1 92 ? -10.641 -28.373 10.695 1.00 58.00 92 GLN A CA 1
ATOM 730 C C . GLN A 1 92 ? -10.585 -28.086 9.183 1.00 58.00 92 GLN A C 1
ATOM 732 O O . GLN A 1 92 ? -11.632 -28.049 8.542 1.00 58.00 92 GLN A O 1
ATOM 737 N N . LYS A 1 93 ? -9.394 -27.863 8.597 1.00 55.72 93 LYS A N 1
ATOM 738 C CA . LYS A 1 93 ? -9.207 -27.429 7.193 1.00 55.72 93 LYS A CA 1
ATOM 739 C C . LYS A 1 93 ? -10.030 -26.184 6.807 1.00 55.72 93 LYS A C 1
ATOM 741 O O . LYS A 1 93 ? -10.253 -25.933 5.628 1.00 55.72 93 LYS A O 1
ATOM 746 N N . SER A 1 94 ? -10.455 -25.393 7.789 1.00 56.53 94 SER A N 1
ATOM 747 C CA . SER A 1 94 ? -11.314 -24.216 7.613 1.00 56.53 94 SER A CA 1
ATOM 748 C C . SER A 1 94 ? -10.526 -22.904 7.564 1.00 56.53 94 SER A C 1
ATOM 750 O O . SER A 1 94 ? -11.106 -21.840 7.363 1.00 56.53 94 SER A O 1
ATOM 752 N N . HIS A 1 95 ? -9.201 -22.957 7.739 1.00 57.81 95 HIS A N 1
ATOM 753 C CA . HIS A 1 95 ? -8.363 -21.766 7.699 1.00 57.81 95 HIS A CA 1
ATOM 754 C C . HIS A 1 95 ? -8.225 -21.226 6.268 1.00 57.81 95 HIS A C 1
ATOM 756 O O . HIS A 1 95 ? -7.655 -21.874 5.392 1.00 57.81 95 HIS A O 1
ATOM 762 N N . LYS A 1 96 ? -8.718 -20.006 6.049 1.00 72.19 96 LYS A N 1
ATOM 763 C CA . LYS A 1 96 ? -8.317 -19.169 4.918 1.00 72.19 96 LYS A CA 1
ATOM 764 C C . LYS A 1 96 ? -7.235 -18.203 5.390 1.00 72.19 96 LYS A C 1
ATOM 766 O O . LYS A 1 96 ? -7.292 -17.700 6.511 1.00 72.19 96 LYS A O 1
ATOM 771 N N . SER A 1 97 ? -6.236 -17.965 4.554 1.00 79.44 97 SER A N 1
ATOM 772 C CA . SER A 1 97 ? -5.162 -17.007 4.813 1.00 79.44 97 SER A CA 1
ATOM 773 C C . SER A 1 97 ? -4.993 -16.117 3.601 1.00 79.44 97 SER A C 1
ATOM 775 O O . SER A 1 97 ? -5.110 -16.622 2.493 1.00 79.44 97 SER A O 1
ATOM 777 N N . VAL A 1 98 ? -4.671 -14.846 3.831 1.00 83.62 98 VAL A N 1
ATOM 778 C CA . VAL A 1 98 ? -4.258 -13.915 2.782 1.00 83.62 98 VAL A CA 1
ATOM 779 C C . VAL A 1 98 ? -2.831 -13.469 3.070 1.00 83.62 98 VAL A C 1
ATOM 781 O O . VAL A 1 98 ? -2.513 -13.052 4.189 1.00 83.62 98 VAL A O 1
ATOM 784 N N . ARG A 1 99 ? -1.958 -13.591 2.074 1.00 87.75 99 ARG A N 1
ATOM 785 C CA . ARG A 1 99 ? -0.571 -13.130 2.108 1.00 87.75 99 ARG A CA 1
ATOM 786 C C . ARG A 1 99 ? -0.513 -11.696 1.596 1.00 87.75 99 ARG A C 1
ATOM 788 O O . ARG A 1 99 ? -0.920 -11.404 0.472 1.00 87.75 99 ARG A O 1
ATOM 795 N N . MET A 1 100 ? -0.007 -10.796 2.436 1.00 91.12 100 MET A N 1
ATOM 796 C CA . MET A 1 100 ? 0.054 -9.366 2.139 1.00 91.12 100 MET A CA 1
ATOM 797 C C . MET A 1 100 ? 1.488 -8.857 2.140 1.00 91.12 100 MET A C 1
ATOM 799 O O . MET A 1 100 ? 2.278 -9.246 3.000 1.00 91.12 100 MET A O 1
ATOM 803 N N . ALA A 1 101 ? 1.790 -7.938 1.226 1.00 90.94 101 ALA A N 1
ATOM 804 C CA . ALA A 1 101 ? 3.019 -7.154 1.246 1.00 90.94 101 ALA A CA 1
ATOM 805 C C . ALA A 1 101 ? 2.723 -5.711 1.665 1.00 90.94 101 ALA A C 1
ATOM 807 O O . ALA A 1 101 ? 1.731 -5.117 1.237 1.00 90.94 101 ALA A O 1
ATOM 808 N N . PHE A 1 102 ? 3.604 -5.136 2.482 1.00 91.06 102 PHE A N 1
ATOM 809 C CA . PHE A 1 102 ? 3.486 -3.765 2.965 1.00 91.06 102 PHE A CA 1
ATOM 810 C C . PHE A 1 102 ? 4.726 -2.969 2.577 1.00 91.06 102 PHE A C 1
ATOM 812 O O . PHE A 1 10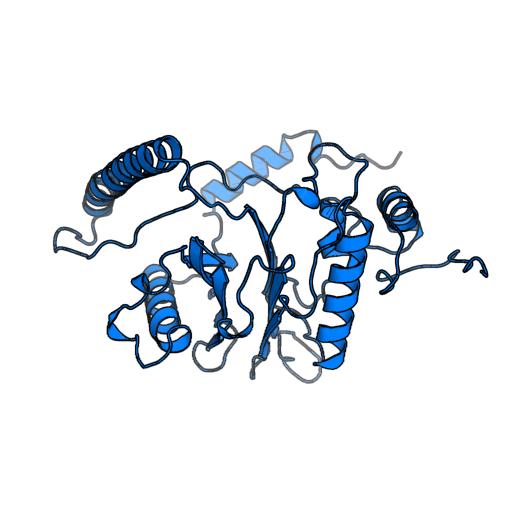2 ? 5.849 -3.374 2.867 1.00 91.06 102 PHE A O 1
ATOM 819 N N . TYR A 1 103 ? 4.502 -1.812 1.966 1.00 89.00 103 TYR A N 1
ATOM 820 C CA . TYR A 1 103 ? 5.521 -0.826 1.649 1.00 89.00 103 TYR A CA 1
ATOM 821 C C . TYR A 1 103 ? 5.258 0.426 2.465 1.00 89.00 103 TYR A C 1
ATOM 823 O O . TYR A 1 103 ? 4.138 0.938 2.478 1.00 89.00 103 TYR A O 1
ATOM 831 N N . GLN A 1 104 ? 6.304 0.926 3.110 1.00 88.69 104 GLN A N 1
ATOM 832 C CA . GLN A 1 104 ? 6.306 2.216 3.779 1.00 88.69 104 GLN A CA 1
ATOM 833 C C . GLN A 1 104 ? 7.410 3.062 3.165 1.00 88.69 104 GLN A C 1
ATOM 835 O O . GLN A 1 104 ? 8.555 2.618 3.097 1.00 88.69 104 GLN A O 1
ATOM 840 N N . TRP A 1 105 ? 7.072 4.273 2.728 1.00 86.75 105 TRP A N 1
ATOM 841 C CA . TRP A 1 105 ? 8.056 5.192 2.181 1.00 86.75 105 TRP A CA 1
ATOM 842 C C . TRP A 1 105 ? 7.771 6.638 2.584 1.00 86.75 105 TRP A C 1
ATOM 844 O O . TRP A 1 105 ? 6.843 7.271 2.085 1.00 86.75 105 TRP A O 1
ATOM 854 N N . ASN A 1 106 ? 8.626 7.202 3.437 1.00 85.56 106 ASN A N 1
ATOM 855 C CA . ASN A 1 106 ? 8.740 8.652 3.546 1.00 85.56 106 ASN A CA 1
ATOM 856 C C . ASN A 1 106 ? 9.510 9.176 2.324 1.00 85.56 106 ASN A C 1
ATOM 858 O O . ASN A 1 106 ? 10.723 9.008 2.229 1.00 85.56 106 ASN A O 1
ATOM 862 N N . ALA A 1 107 ? 8.785 9.727 1.353 1.00 81.06 107 ALA A N 1
ATOM 863 C CA . ALA A 1 107 ? 9.324 10.041 0.038 1.00 81.06 107 ALA A CA 1
ATOM 864 C C . ALA A 1 107 ? 10.107 11.357 -0.014 1.00 81.06 107 ALA A C 1
ATOM 866 O O . ALA A 1 107 ? 10.647 11.656 -1.070 1.00 81.06 107 ALA A O 1
ATOM 867 N N . GLU A 1 108 ? 10.146 12.156 1.059 1.00 80.00 108 GLU A N 1
ATOM 868 C CA . GLU A 1 108 ? 10.881 13.434 1.106 1.00 80.00 108 GLU A CA 1
ATOM 869 C C . GLU A 1 108 ? 10.685 14.304 -0.152 1.00 80.00 108 GLU A C 1
ATOM 871 O O . GLU A 1 108 ? 11.620 14.813 -0.766 1.00 80.00 108 GLU A O 1
ATOM 876 N N . PHE A 1 109 ? 9.428 14.484 -0.555 1.00 76.25 109 PHE A N 1
ATOM 877 C CA . PHE A 1 109 ? 9.007 15.235 -1.740 1.00 76.25 109 PHE A CA 1
ATOM 878 C C . PHE A 1 109 ? 9.409 14.599 -3.076 1.00 76.25 109 PHE A C 1
ATOM 880 O O . PHE A 1 109 ? 9.420 15.275 -4.105 1.00 76.25 109 PHE A O 1
ATOM 887 N N . LEU A 1 110 ? 9.676 13.297 -3.095 1.00 78.94 110 LEU A N 1
ATOM 888 C CA . LEU A 1 110 ? 9.707 12.470 -4.295 1.00 78.94 110 LEU A CA 1
ATOM 889 C C . LEU A 1 110 ? 8.327 11.863 -4.559 1.00 78.94 110 LEU A C 1
ATOM 891 O O . LEU A 1 110 ? 7.367 12.025 -3.802 1.00 78.94 110 LEU A O 1
ATOM 895 N N . THR A 1 111 ? 8.176 11.253 -5.727 1.00 82.50 111 THR A N 1
ATOM 896 C CA . THR A 1 111 ? 6.896 10.768 -6.249 1.00 82.50 111 THR A CA 1
ATOM 897 C C . THR A 1 111 ? 7.131 9.361 -6.785 1.00 82.50 111 THR A C 1
ATOM 899 O O . THR A 1 111 ? 7.491 9.238 -7.953 1.00 82.50 111 THR A O 1
ATOM 902 N N . PRO A 1 112 ? 6.945 8.315 -5.949 1.00 84.94 112 PRO A N 1
ATOM 903 C CA . PRO A 1 112 ? 7.371 6.961 -6.289 1.00 84.94 112 PRO A CA 1
ATOM 904 C C . PRO A 1 112 ? 6.756 6.456 -7.591 1.00 84.94 112 PRO A C 1
ATOM 906 O O . PRO A 1 112 ? 5.534 6.473 -7.714 1.00 84.94 112 PRO A O 1
ATOM 909 N N . ASN A 1 113 ? 7.548 6.056 -8.573 1.00 88.94 113 ASN A N 1
ATOM 910 C CA . ASN A 1 113 ? 7.093 5.547 -9.858 1.00 88.94 113 ASN A CA 1
ATOM 911 C C . ASN A 1 113 ? 6.655 4.067 -9.758 1.00 88.94 113 ASN A C 1
ATOM 913 O O . ASN A 1 113 ? 6.792 3.421 -8.718 1.00 88.94 113 ASN A O 1
ATOM 917 N N . ALA A 1 114 ? 6.042 3.531 -10.817 1.00 92.69 114 ALA A N 1
ATOM 918 C CA . ALA A 1 114 ? 5.494 2.178 -10.774 1.00 92.69 114 ALA A CA 1
ATOM 919 C C . ALA A 1 114 ? 6.592 1.104 -10.774 1.00 92.69 114 ALA A C 1
ATOM 921 O O . ALA A 1 114 ? 6.399 0.058 -10.153 1.00 92.69 114 ALA A O 1
ATOM 922 N N . PHE A 1 115 ? 7.739 1.373 -11.411 1.00 90.94 115 PHE A N 1
ATOM 923 C CA . PHE A 1 115 ? 8.902 0.483 -11.376 1.00 90.94 115 PHE A CA 1
ATOM 924 C C . PHE A 1 115 ? 9.369 0.224 -9.946 1.00 90.94 115 PHE A C 1
ATOM 926 O O . PHE A 1 115 ? 9.573 -0.925 -9.575 1.00 90.94 115 PHE A O 1
ATOM 933 N N . GLU A 1 116 ? 9.479 1.273 -9.131 1.00 87.31 116 GLU A N 1
ATOM 934 C CA . GLU A 1 116 ? 9.978 1.190 -7.754 1.00 87.31 116 GLU A CA 1
ATOM 935 C C . GLU A 1 116 ? 9.119 0.276 -6.874 1.00 87.31 116 GLU A C 1
ATOM 937 O O . GLU A 1 116 ? 9.643 -0.417 -6.008 1.00 87.31 116 GLU A O 1
ATOM 942 N N . ILE A 1 117 ? 7.810 0.211 -7.128 1.00 89.31 117 ILE A N 1
ATOM 943 C CA . ILE A 1 117 ? 6.916 -0.702 -6.407 1.00 89.31 117 ILE A CA 1
ATOM 944 C C . ILE A 1 117 ? 7.129 -2.149 -6.858 1.00 89.31 117 ILE A C 1
ATOM 946 O O . ILE A 1 117 ? 7.248 -3.050 -6.027 1.00 89.31 117 ILE A O 1
ATOM 950 N N . VAL A 1 118 ? 7.185 -2.390 -8.172 1.00 91.38 118 VAL A N 1
ATOM 951 C CA . VAL A 1 118 ? 7.229 -3.758 -8.717 1.00 91.38 118 VAL A CA 1
ATOM 952 C C . VAL A 1 118 ? 8.622 -4.373 -8.720 1.00 91.38 118 VAL A C 1
ATOM 954 O O . VAL A 1 118 ? 8.740 -5.593 -8.781 1.00 91.38 118 VAL A O 1
ATOM 957 N N . TYR A 1 119 ? 9.678 -3.563 -8.609 1.00 87.88 119 TYR A N 1
ATOM 958 C CA . TYR A 1 119 ? 11.074 -3.998 -8.697 1.00 87.88 119 TYR A CA 1
ATOM 959 C C . TYR A 1 119 ? 11.421 -5.150 -7.743 1.00 87.88 119 TYR A C 1
ATOM 961 O O . TYR A 1 119 ? 12.243 -6.008 -8.067 1.00 87.88 119 TYR A O 1
ATOM 969 N N . HIS A 1 120 ? 10.756 -5.209 -6.589 1.00 84.38 120 HIS A N 1
ATOM 970 C CA . HIS A 1 120 ? 10.960 -6.242 -5.573 1.00 84.38 120 HIS A CA 1
ATOM 971 C C . HIS A 1 120 ? 10.392 -7.612 -5.947 1.00 84.38 120 HIS A C 1
ATOM 973 O O . HIS A 1 120 ? 10.821 -8.600 -5.364 1.00 84.38 120 HIS A O 1
ATOM 979 N N . PHE A 1 121 ? 9.483 -7.670 -6.919 1.00 88.31 121 PHE A N 1
ATOM 980 C CA . PHE A 1 121 ? 8.878 -8.901 -7.427 1.00 88.31 121 PHE A CA 1
ATOM 981 C C . PHE A 1 121 ? 9.517 -9.380 -8.736 1.00 88.31 121 PHE A C 1
ATOM 983 O O . PHE A 1 12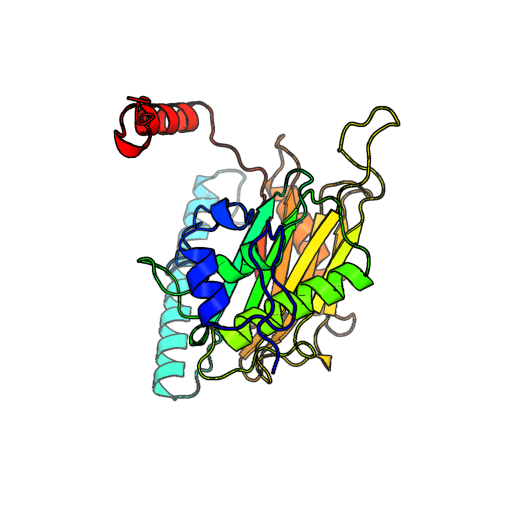1 ? 9.191 -10.456 -9.224 1.00 88.31 121 PHE A O 1
ATOM 990 N N . ILE A 1 122 ? 10.417 -8.591 -9.340 1.00 89.31 122 ILE A N 1
ATOM 991 C CA . ILE A 1 122 ? 11.055 -8.969 -10.606 1.00 89.31 122 ILE A CA 1
ATOM 992 C C . ILE A 1 122 ? 12.093 -10.076 -10.337 1.00 89.31 122 ILE A C 1
ATOM 994 O O . ILE A 1 122 ? 13.009 -9.844 -9.541 1.00 89.31 122 ILE A O 1
ATOM 998 N N . PRO A 1 123 ? 12.023 -11.246 -10.998 1.00 83.31 123 PRO A N 1
ATOM 999 C CA . PRO A 1 123 ? 13.009 -12.317 -10.835 1.00 83.31 123 PRO A CA 1
ATOM 1000 C C . PRO A 1 123 ? 14.442 -11.891 -11.205 1.00 83.31 123 PRO A C 1
ATOM 1002 O O . PRO A 1 123 ? 14.647 -10.937 -11.954 1.00 83.31 123 PRO A O 1
ATOM 1005 N N . GLY A 1 124 ? 15.452 -12.619 -10.711 1.00 71.88 124 GLY A N 1
ATOM 1006 C CA . GLY A 1 124 ? 16.854 -12.453 -11.144 1.00 71.88 124 GLY A CA 1
ATOM 1007 C C . GLY A 1 124 ? 17.850 -11.957 -10.086 1.00 71.88 124 GLY A C 1
ATOM 1008 O O . GLY A 1 124 ? 19.012 -11.727 -10.413 1.00 71.88 124 GLY A O 1
ATOM 1009 N N . ARG A 1 125 ? 17.442 -11.812 -8.817 1.00 66.31 125 ARG A N 1
ATOM 1010 C CA . ARG A 1 125 ? 18.345 -11.622 -7.662 1.00 66.31 125 ARG A CA 1
ATOM 1011 C C . ARG A 1 125 ? 17.873 -12.480 -6.483 1.00 66.31 125 ARG A C 1
ATOM 1013 O O . ARG A 1 125 ? 16.682 -12.764 -6.382 1.00 66.31 125 ARG A O 1
ATOM 1020 N N . ALA A 1 126 ? 18.791 -12.889 -5.606 1.00 58.31 126 ALA A N 1
ATOM 1021 C CA . ALA A 1 126 ? 18.448 -13.643 -4.399 1.00 58.31 126 ALA A CA 1
ATOM 1022 C C . ALA A 1 126 ? 17.546 -12.813 -3.458 1.00 58.31 126 ALA A C 1
ATOM 1024 O O . ALA A 1 126 ? 17.706 -11.595 -3.380 1.00 58.31 126 ALA A O 1
ATOM 1025 N N . GLU A 1 127 ? 16.634 -13.484 -2.741 1.00 68.44 127 GLU A N 1
ATOM 1026 C CA . GLU A 1 127 ? 15.752 -12.914 -1.698 1.00 68.44 127 GLU A CA 1
ATOM 1027 C C . GLU A 1 127 ? 14.588 -12.013 -2.179 1.00 68.44 127 GLU A C 1
ATOM 1029 O O . GLU A 1 127 ? 14.146 -11.125 -1.447 1.00 68.44 127 GLU A O 1
ATOM 1034 N N . ARG A 1 128 ? 14.051 -12.230 -3.388 1.00 76.31 128 ARG A N 1
ATOM 1035 C CA . ARG A 1 128 ? 12.815 -11.565 -3.853 1.00 76.31 128 ARG A CA 1
ATOM 1036 C C . ARG A 1 128 ? 11.599 -12.491 -3.716 1.00 76.31 128 ARG A C 1
ATOM 1038 O O . ARG A 1 128 ? 11.714 -13.646 -4.126 1.00 76.31 128 ARG A O 1
ATOM 1045 N N . PRO A 1 129 ? 10.466 -12.029 -3.150 1.00 79.88 129 PRO A N 1
ATOM 1046 C CA . PRO A 1 129 ? 9.254 -12.835 -3.103 1.00 79.88 129 PRO A CA 1
ATOM 1047 C C . PRO A 1 129 ? 8.668 -13.011 -4.501 1.00 79.88 129 PRO A C 1
ATOM 1049 O O . PRO A 1 129 ? 8.724 -12.104 -5.334 1.00 79.88 129 PRO A O 1
ATOM 1052 N N . ASP A 1 130 ? 8.068 -14.173 -4.718 1.00 85.88 130 ASP A N 1
ATOM 1053 C CA . ASP A 1 130 ? 7.249 -14.431 -5.892 1.00 85.88 130 ASP A CA 1
ATOM 1054 C C . ASP A 1 130 ? 5.953 -13.604 -5.807 1.00 85.88 130 ASP A C 1
ATOM 1056 O O . ASP A 1 130 ? 5.295 -13.546 -4.763 1.00 85.88 130 ASP A O 1
ATOM 1060 N N . VAL A 1 131 ? 5.585 -12.942 -6.906 1.00 89.25 131 VAL A N 1
ATOM 1061 C CA . VAL A 1 131 ? 4.336 -12.175 -6.997 1.00 89.25 131 VAL A CA 1
ATOM 1062 C C . VAL A 1 131 ? 3.108 -13.077 -6.858 1.00 89.25 131 VAL A C 1
ATOM 1064 O O . VAL A 1 131 ? 2.069 -12.626 -6.371 1.00 89.25 131 VAL A O 1
ATOM 1067 N N . ASP A 1 132 ? 3.212 -14.353 -7.240 1.00 86.88 132 ASP A N 1
ATOM 1068 C CA . ASP A 1 132 ? 2.142 -15.351 -7.115 1.00 86.88 132 ASP A CA 1
ATOM 1069 C C . ASP A 1 132 ? 1.878 -15.794 -5.682 1.00 86.88 132 ASP A C 1
ATOM 1071 O O . ASP A 1 132 ? 0.794 -16.284 -5.368 1.00 86.88 132 ASP A O 1
ATOM 1075 N N . GLU A 1 133 ? 2.797 -15.489 -4.773 1.00 86.94 133 GLU A N 1
ATOM 1076 C CA . GLU A 1 133 ? 2.601 -15.694 -3.347 1.00 86.94 133 GLU A CA 1
ATOM 1077 C C . GLU A 1 133 ? 1.971 -14.494 -2.633 1.00 86.94 133 GLU A C 1
ATOM 1079 O O . GLU A 1 133 ? 1.719 -14.580 -1.432 1.00 86.94 133 GLU A O 1
ATOM 1084 N N . VAL A 1 134 ? 1.723 -13.373 -3.316 1.00 89.44 134 VAL A N 1
ATOM 1085 C CA . VAL A 1 134 ? 1.146 -12.170 -2.703 1.00 89.44 134 VAL A CA 1
ATOM 1086 C C . VAL A 1 134 ? -0.238 -11.887 -3.279 1.00 89.44 134 VAL A C 1
ATOM 1088 O O . VAL A 1 134 ? -0.430 -11.742 -4.486 1.00 89.44 134 VAL A O 1
ATOM 1091 N N . GLU A 1 135 ? -1.222 -11.788 -2.388 1.00 92.00 135 GLU A N 1
ATOM 1092 C CA . GLU A 1 135 ? -2.638 -11.624 -2.736 1.00 92.00 135 GLU A CA 1
ATOM 1093 C C . GLU A 1 135 ? -3.104 -10.169 -2.628 1.00 92.00 135 GLU A C 1
ATOM 1095 O O . GLU A 1 135 ? -3.992 -9.745 -3.372 1.00 92.00 135 GLU A O 1
ATOM 1100 N N . ALA A 1 136 ? -2.484 -9.387 -1.739 1.00 94.00 136 ALA A N 1
ATOM 1101 C CA . ALA A 1 136 ? -2.690 -7.947 -1.655 1.00 94.00 136 ALA A CA 1
ATOM 1102 C C . ALA A 1 136 ? -1.394 -7.199 -1.309 1.00 94.00 136 ALA A C 1
ATOM 1104 O O . ALA A 1 136 ? -0.594 -7.640 -0.485 1.00 94.00 136 ALA A O 1
ATOM 1105 N N . ILE A 1 137 ? -1.193 -6.037 -1.921 1.00 95.25 137 ILE A N 1
ATOM 1106 C CA . ILE A 1 137 ? -0.050 -5.155 -1.696 1.00 95.25 137 ILE A CA 1
ATOM 1107 C C . ILE A 1 137 ? -0.575 -3.809 -1.217 1.00 95.25 137 ILE A C 1
ATOM 1109 O O . ILE A 1 137 ? -1.393 -3.177 -1.886 1.00 95.25 137 ILE A O 1
ATOM 1113 N N . PHE A 1 138 ? -0.065 -3.341 -0.085 1.00 96.00 138 PHE A N 1
ATOM 1114 C CA . PHE A 1 138 ? -0.354 -2.016 0.442 1.00 96.00 138 PHE A CA 1
ATOM 1115 C C . PHE A 1 138 ? 0.887 -1.141 0.364 1.00 96.00 138 PHE A C 1
ATOM 1117 O O . PHE A 1 138 ? 1.949 -1.523 0.850 1.00 96.00 138 PHE A O 1
ATOM 1124 N N . VAL A 1 139 ? 0.750 0.048 -0.219 1.00 94.38 139 VAL A N 1
ATOM 1125 C CA . VAL A 1 139 ? 1.839 1.024 -0.336 1.00 94.38 139 VAL A CA 1
ATOM 1126 C C . VAL A 1 139 ? 1.440 2.303 0.369 1.00 94.38 139 VAL A C 1
ATOM 1128 O O . VAL A 1 139 ? 0.519 2.981 -0.083 1.00 94.38 139 VAL A O 1
ATOM 1131 N N . THR A 1 140 ? 2.132 2.647 1.452 1.00 93.56 140 THR A N 1
ATOM 1132 C CA . THR A 1 140 ? 1.935 3.906 2.174 1.00 93.56 140 THR A CA 1
ATOM 1133 C C . THR A 1 140 ? 3.098 4.844 1.896 1.00 93.56 140 THR A C 1
ATOM 1135 O O . THR A 1 140 ? 4.265 4.485 2.052 1.00 93.56 140 THR A O 1
ATOM 1138 N N . VAL A 1 141 ? 2.778 6.054 1.441 1.00 90.31 141 VAL A N 1
ATOM 1139 C CA . VAL A 1 141 ? 3.773 7.062 1.079 1.00 90.31 141 VAL A CA 1
ATOM 1140 C C . VAL A 1 141 ? 3.513 8.341 1.861 1.00 90.31 141 VAL A C 1
ATOM 1142 O O . VAL A 1 141 ? 2.447 8.943 1.718 1.00 90.31 141 VAL A O 1
ATOM 1145 N N . GLN A 1 142 ? 4.491 8.771 2.654 1.00 87.25 142 GLN A N 1
ATOM 1146 C CA . GLN A 1 142 ? 4.480 10.022 3.414 1.00 87.25 142 GLN A CA 1
ATOM 1147 C C . GLN A 1 142 ? 5.323 11.099 2.712 1.00 87.25 142 GLN A C 1
ATOM 1149 O O . GLN A 1 142 ? 6.198 10.786 1.910 1.00 87.25 142 GLN A O 1
ATOM 1154 N N . ASP A 1 143 ? 5.046 12.372 3.006 1.00 81.44 143 ASP A N 1
ATOM 1155 C CA . ASP A 1 143 ? 5.777 13.544 2.499 1.00 81.44 143 ASP A CA 1
ATOM 1156 C C . ASP A 1 143 ? 5.977 13.595 0.967 1.00 81.44 143 ASP A C 1
ATOM 1158 O O . ASP A 1 143 ? 6.948 14.166 0.494 1.00 81.44 143 ASP A O 1
ATOM 1162 N N . ASN A 1 144 ? 5.054 13.067 0.155 1.00 83.69 144 ASN A N 1
ATOM 1163 C CA . ASN A 1 144 ? 5.197 13.083 -1.311 1.00 83.69 144 ASN A CA 1
ATOM 1164 C C . ASN A 1 144 ? 4.631 14.368 -1.963 1.00 83.69 144 ASN A C 1
ATOM 1166 O O . ASN A 1 144 ? 3.821 15.071 -1.356 1.00 83.69 144 ASN A O 1
ATOM 1170 N N . ASN A 1 145 ? 5.025 14.675 -3.212 1.00 79.56 145 ASN A N 1
ATOM 1171 C CA . ASN A 1 145 ? 4.512 15.852 -3.958 1.00 79.56 145 ASN A CA 1
ATOM 1172 C C . ASN A 1 145 ? 3.036 15.725 -4.390 1.00 79.56 145 ASN A C 1
ATOM 1174 O O . ASN A 1 145 ? 2.442 16.696 -4.860 1.00 79.56 145 ASN A O 1
ATOM 1178 N N . GLY A 1 146 ? 2.435 14.547 -4.240 1.00 77.25 146 GLY A N 1
ATOM 1179 C CA . GLY A 1 146 ? 1.077 14.258 -4.672 1.00 77.25 146 GLY A CA 1
ATOM 1180 C C . GLY A 1 146 ? 0.960 13.872 -6.138 1.00 77.25 146 GLY A C 1
ATOM 1181 O O . GLY A 1 146 ? 1.890 13.998 -6.932 1.00 77.25 146 GLY A O 1
ATOM 1182 N N . ARG A 1 147 ? -0.233 13.399 -6.495 1.00 88.44 147 ARG A N 1
ATOM 1183 C CA . ARG A 1 147 ? -0.660 13.157 -7.879 1.00 88.44 147 ARG A CA 1
ATOM 1184 C C . ARG A 1 147 ? -2.052 13.728 -8.099 1.00 88.44 147 ARG A C 1
ATOM 1186 O O . ARG A 1 147 ? -2.880 13.783 -7.190 1.00 88.44 147 ARG A O 1
ATOM 1193 N N . SER A 1 148 ? -2.354 14.117 -9.327 1.00 90.62 148 SER A N 1
ATOM 1194 C CA . SER A 1 148 ? -3.739 14.281 -9.764 1.00 90.62 148 SER A CA 1
ATOM 1195 C C . SER A 1 148 ? -4.466 12.931 -9.753 1.00 90.62 148 SER A C 1
ATOM 1197 O O . SER A 1 148 ? -3.867 11.857 -9.839 1.00 90.62 148 SER A O 1
ATOM 1199 N N . LYS A 1 149 ? -5.801 12.961 -9.717 1.00 91.56 149 LYS A N 1
ATOM 1200 C CA . LYS A 1 149 ? -6.628 11.742 -9.759 1.00 91.56 149 LYS A CA 1
ATOM 1201 C C . LYS A 1 149 ? -6.359 10.884 -11.006 1.00 91.56 149 LYS A C 1
ATOM 1203 O O . LYS A 1 149 ? -6.418 9.658 -10.937 1.00 91.56 149 LYS A O 1
ATOM 1208 N N . SER A 1 150 ? -6.069 11.509 -12.147 1.00 95.06 150 SER A N 1
ATOM 1209 C CA . SER A 1 150 ? -5.688 10.815 -13.385 1.00 95.06 150 SER A CA 1
ATOM 1210 C C . SER A 1 150 ? -4.317 10.154 -13.293 1.00 95.06 150 SER A C 1
ATOM 1212 O O . SER A 1 150 ? -4.154 9.038 -13.785 1.00 95.06 150 SER A O 1
ATOM 1214 N N . GLU A 1 151 ? -3.350 10.808 -12.651 1.00 94.94 151 GLU A N 1
ATOM 1215 C CA . GLU A 1 151 ? -2.007 10.259 -12.445 1.00 94.94 151 GLU A CA 1
ATOM 1216 C C . GLU A 1 151 ? -2.021 9.101 -11.454 1.00 94.94 151 GLU A C 1
ATOM 1218 O O . GLU A 1 151 ? -1.376 8.094 -11.720 1.00 94.94 151 GLU A O 1
ATOM 1223 N N . HIS A 1 152 ? -2.819 9.183 -10.383 1.00 95.56 152 HIS A N 1
ATOM 1224 C CA . HIS A 1 152 ? -3.068 8.056 -9.475 1.00 95.56 152 HIS A CA 1
ATOM 1225 C C . HIS A 1 152 ? -3.590 6.832 -10.230 1.00 95.56 152 HIS A C 1
ATOM 1227 O O . HIS A 1 152 ? -3.035 5.743 -10.123 1.00 95.56 152 HIS A O 1
ATOM 1233 N N . ARG A 1 153 ? -4.616 7.013 -11.071 1.00 96.19 153 ARG A N 1
ATOM 1234 C CA . ARG A 1 153 ? -5.171 5.921 -11.890 1.00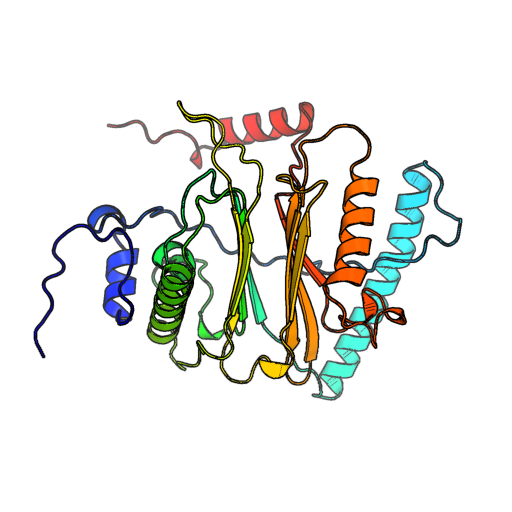 96.19 153 ARG A CA 1
ATOM 1235 C C . ARG A 1 153 ? -4.151 5.355 -12.878 1.00 96.19 153 ARG A C 1
ATOM 1237 O O . ARG A 1 153 ? -4.111 4.147 -13.076 1.00 96.19 153 ARG A O 1
ATOM 1244 N N . ARG A 1 154 ? -3.343 6.215 -13.507 1.00 96.69 154 ARG A N 1
ATOM 1245 C CA . ARG A 1 154 ? -2.281 5.794 -14.434 1.00 96.69 154 ARG A CA 1
ATOM 1246 C C . ARG A 1 154 ? -1.205 4.991 -13.709 1.00 96.69 154 ARG A C 1
ATOM 1248 O O . ARG A 1 154 ? -0.859 3.910 -14.163 1.00 96.69 154 ARG A O 1
ATOM 1255 N N . PHE A 1 155 ? -0.725 5.492 -12.576 1.00 96.06 155 PHE A N 1
ATOM 1256 C CA . PHE A 1 155 ? 0.215 4.792 -11.706 1.00 96.06 155 PHE A CA 1
ATOM 1257 C C . PHE A 1 155 ? -0.325 3.416 -11.308 1.00 96.06 155 PHE A C 1
ATOM 1259 O O . PHE A 1 155 ? 0.355 2.413 -11.502 1.00 96.06 155 PHE A O 1
ATOM 1266 N N . MET A 1 156 ? -1.583 3.344 -10.864 1.00 97.56 156 MET A N 1
ATOM 1267 C CA . MET A 1 156 ? -2.183 2.072 -10.477 1.00 97.56 156 MET A CA 1
ATOM 1268 C C . MET A 1 156 ? -2.294 1.075 -11.632 1.00 97.56 156 MET A C 1
ATOM 1270 O O . MET A 1 156 ? -2.024 -0.107 -11.432 1.00 97.56 156 MET A O 1
ATOM 1274 N N . ARG A 1 157 ? -2.653 1.530 -12.842 1.00 97.88 157 ARG A N 1
ATOM 1275 C CA . ARG A 1 157 ? -2.680 0.661 -14.029 1.00 97.88 157 ARG A CA 1
ATOM 1276 C C . ARG A 1 157 ? -1.296 0.149 -14.406 1.00 97.88 157 ARG A C 1
ATOM 1278 O O . ARG A 1 157 ? -1.180 -1.021 -14.742 1.00 97.88 157 ARG A O 1
ATOM 1285 N N . LYS A 1 158 ? -0.257 0.983 -14.305 1.00 97.56 158 LYS A N 1
ATOM 1286 C CA . LYS A 1 158 ? 1.133 0.563 -14.538 1.00 97.56 158 LYS A CA 1
ATOM 1287 C C . LYS A 1 158 ? 1.580 -0.512 -13.550 1.00 97.56 158 LYS A C 1
ATOM 1289 O O . LYS A 1 158 ? 2.087 -1.539 -13.980 1.00 97.56 158 LYS A O 1
ATOM 1294 N N . VAL A 1 159 ? 1.345 -0.303 -12.251 1.00 97.06 159 VAL A N 1
ATOM 1295 C CA . VAL A 1 159 ? 1.679 -1.297 -11.216 1.00 97.06 159 VAL A CA 1
ATOM 1296 C C . VAL A 1 159 ? 0.900 -2.592 -11.453 1.00 97.06 159 VAL A C 1
ATOM 1298 O O . VAL A 1 159 ? 1.506 -3.650 -11.547 1.00 97.06 159 VAL A O 1
ATOM 1301 N N . THR A 1 160 ? -0.420 -2.514 -11.646 1.00 96.88 160 THR A N 1
ATOM 1302 C CA . THR A 1 160 ? -1.279 -3.686 -11.906 1.00 96.88 160 THR A CA 1
ATOM 1303 C C . THR A 1 160 ? -0.841 -4.449 -13.160 1.00 96.88 160 THR A C 1
ATOM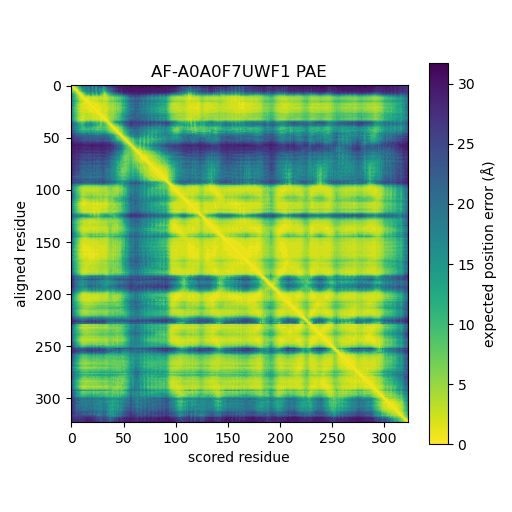 1305 O O . THR A 1 160 ? -0.715 -5.670 -13.129 1.00 96.88 160 THR A O 1
ATOM 1308 N N . GLY A 1 161 ? -0.574 -3.737 -14.260 1.00 97.19 161 GLY A N 1
ATOM 1309 C CA . GLY A 1 161 ? -0.111 -4.326 -15.518 1.00 97.19 161 GLY A CA 1
ATOM 1310 C C . GLY A 1 161 ? 1.233 -5.033 -15.366 1.00 97.19 161 GLY A C 1
ATOM 1311 O O . GLY A 1 161 ? 1.387 -6.157 -15.829 1.00 97.19 161 GLY A O 1
ATOM 1312 N N . ALA A 1 162 ? 2.174 -4.422 -14.647 1.00 96.81 162 ALA A N 1
ATOM 1313 C CA . ALA A 1 162 ? 3.473 -5.022 -14.379 1.00 96.81 162 ALA A CA 1
ATOM 1314 C C . ALA A 1 162 ? 3.397 -6.226 -13.427 1.00 96.81 162 ALA A C 1
ATOM 1316 O O . ALA A 1 162 ? 4.044 -7.234 -13.692 1.00 96.81 162 ALA A O 1
ATOM 1317 N N . LEU A 1 163 ? 2.576 -6.176 -12.371 1.00 95.88 163 LEU A N 1
ATOM 1318 C CA . LEU A 1 163 ? 2.331 -7.334 -11.500 1.00 95.88 163 LEU A CA 1
ATOM 1319 C C . LEU A 1 163 ? 1.730 -8.504 -12.290 1.00 95.88 163 LEU A C 1
ATOM 1321 O O . LEU A 1 163 ? 2.180 -9.635 -12.144 1.00 95.88 163 LEU A O 1
ATOM 1325 N N . ASN A 1 164 ? 0.774 -8.227 -13.181 1.00 95.06 164 ASN A N 1
ATOM 1326 C CA . ASN A 1 164 ? 0.190 -9.235 -14.067 1.00 95.06 164 ASN A CA 1
ATOM 1327 C C . ASN A 1 164 ? 1.193 -9.782 -15.090 1.00 95.06 164 ASN A C 1
ATOM 1329 O O . ASN A 1 164 ? 1.146 -10.966 -15.392 1.00 95.06 164 ASN A O 1
ATOM 1333 N N . ALA A 1 165 ? 2.115 -8.962 -15.598 1.00 96.62 165 ALA A N 1
ATOM 1334 C CA . ALA A 1 165 ? 3.187 -9.433 -16.475 1.00 96.62 165 ALA A CA 1
ATOM 1335 C C . ALA A 1 165 ? 4.196 -10.333 -15.735 1.00 96.62 165 ALA A C 1
ATOM 1337 O O . ALA A 1 165 ? 4.751 -11.264 -16.315 1.00 96.62 165 ALA A O 1
ATOM 1338 N N . LEU A 1 166 ? 4.447 -10.067 -14.451 1.00 94.12 166 LEU A N 1
ATOM 1339 C CA . LEU A 1 166 ? 5.341 -10.873 -13.617 1.00 94.12 166 LEU A CA 1
ATOM 1340 C C . LEU A 1 166 ? 4.694 -12.164 -13.108 1.00 94.12 166 LEU A C 1
ATOM 1342 O O . LEU A 1 166 ? 5.427 -13.076 -12.749 1.00 94.12 166 LEU A O 1
ATOM 1346 N N . SER A 1 167 ? 3.368 -12.267 -13.109 1.00 91.06 167 SER A N 1
ATOM 1347 C CA . SER A 1 167 ? 2.592 -13.381 -12.553 1.00 91.06 167 SER A CA 1
ATOM 1348 C C . SER A 1 167 ? 2.366 -14.504 -13.572 1.00 91.06 167 SER A C 1
ATOM 1350 O O . SER A 1 167 ? 2.041 -14.233 -14.726 1.00 91.06 167 SER A O 1
ATOM 1352 N N . ASP A 1 168 ? 2.514 -15.765 -13.158 1.00 88.88 168 ASP A N 1
ATOM 1353 C CA . ASP A 1 168 ? 2.122 -16.930 -13.966 1.00 88.88 168 ASP A CA 1
ATOM 1354 C C . ASP A 1 168 ? 0.594 -17.109 -13.998 1.00 88.88 168 ASP A C 1
ATOM 1356 O O . ASP A 1 168 ? 0.052 -17.732 -14.914 1.00 88.88 168 ASP A O 1
ATOM 1360 N N . ILE A 1 169 ? -0.118 -16.522 -13.027 1.00 87.19 169 ILE A N 1
ATOM 1361 C CA . ILE A 1 169 ? -1.584 -16.508 -12.933 1.00 87.19 169 ILE A CA 1
ATOM 1362 C C . ILE A 1 169 ? -2.065 -15.049 -12.832 1.00 87.19 169 ILE A C 1
ATOM 1364 O O . ILE A 1 169 ? -2.388 -14.578 -11.735 1.00 87.19 169 ILE A O 1
ATOM 1368 N N . PRO A 1 170 ? -2.114 -14.302 -13.953 1.00 88.44 170 PRO A N 1
ATOM 1369 C CA . PRO A 1 170 ? -2.417 -12.876 -13.937 1.00 88.44 170 PRO A CA 1
ATOM 1370 C C . PRO A 1 170 ? -3.819 -12.613 -13.384 1.00 88.44 170 PRO A C 1
ATOM 1372 O O . PRO A 1 170 ? -4.823 -12.913 -14.030 1.00 88.44 170 PRO A O 1
ATOM 1375 N N . SER A 1 171 ? -3.894 -12.056 -12.177 1.00 89.81 171 SER A N 1
ATOM 1376 C CA . SER A 1 171 ? -5.172 -11.787 -11.511 1.00 89.81 171 SER A CA 1
ATOM 1377 C C . SER A 1 171 ? -5.202 -10.494 -10.704 1.00 89.81 171 SER A C 1
ATOM 1379 O O . SER A 1 171 ? -6.204 -10.214 -10.056 1.00 89.81 171 SER A O 1
ATOM 1381 N N . CYS A 1 172 ? -4.154 -9.665 -10.737 1.00 92.69 172 CYS A N 1
ATOM 1382 C CA . CYS A 1 172 ? -4.199 -8.348 -10.108 1.00 92.69 172 CYS A CA 1
ATOM 1383 C C . CYS A 1 172 ? -5.255 -7.480 -10.811 1.00 92.69 172 CYS A C 1
ATOM 1385 O O . CYS A 1 172 ? -5.190 -7.255 -12.024 1.00 92.69 172 CYS A O 1
ATOM 1387 N N . SER A 1 173 ? -6.243 -7.014 -10.047 1.00 90.69 173 SER A N 1
ATOM 1388 C CA . SER A 1 173 ? -7.450 -6.372 -10.562 1.00 90.69 173 SER A CA 1
ATOM 1389 C C . SER A 1 173 ? -7.450 -4.887 -10.234 1.00 90.69 173 SER A C 1
ATOM 1391 O O . SER A 1 173 ? -7.370 -4.483 -9.075 1.00 90.69 173 SER A O 1
ATOM 1393 N N . ILE A 1 174 ? -7.607 -4.043 -11.256 1.00 93.75 174 ILE A N 1
ATOM 1394 C CA . ILE A 1 174 ? -7.768 -2.596 -11.056 1.00 93.75 174 ILE A CA 1
ATOM 1395 C C . ILE A 1 174 ? -9.106 -2.248 -10.383 1.00 93.75 174 ILE A C 1
ATOM 1397 O O . ILE A 1 174 ? -9.222 -1.175 -9.798 1.00 93.75 174 ILE A O 1
ATOM 1401 N N . VAL A 1 175 ? -10.104 -3.136 -10.478 1.00 90.88 175 VAL A N 1
ATOM 1402 C CA . VAL A 1 175 ? -11.426 -2.979 -9.847 1.00 90.88 175 VAL A CA 1
ATOM 1403 C C . VAL A 1 175 ? -11.325 -3.216 -8.342 1.00 90.88 175 VAL A C 1
ATOM 1405 O O . VAL A 1 175 ? -11.897 -2.457 -7.562 1.00 90.88 175 VAL A O 1
ATOM 1408 N N . ASP A 1 176 ? -10.527 -4.208 -7.951 1.00 90.88 176 ASP A N 1
ATOM 1409 C CA . ASP A 1 176 ? -10.310 -4.582 -6.550 1.00 90.88 176 ASP A CA 1
ATOM 1410 C C . ASP A 1 176 ? -9.223 -3.736 -5.883 1.00 90.88 176 ASP A C 1
ATOM 1412 O O . ASP A 1 176 ? -9.073 -3.726 -4.662 1.00 90.88 176 ASP A O 1
ATOM 1416 N N . SER A 1 177 ? -8.476 -2.982 -6.684 1.00 95.56 177 SER A N 1
ATOM 1417 C CA . SER A 1 177 ? -7.436 -2.071 -6.230 1.00 95.56 177 SER A CA 1
ATOM 1418 C C . SER A 1 177 ? -7.996 -0.670 -5.982 1.00 95.56 177 SER A C 1
ATOM 1420 O O . SER A 1 177 ? -8.878 -0.174 -6.683 1.00 95.56 177 SER A O 1
ATOM 1422 N N . THR A 1 178 ? -7.445 0.045 -5.002 1.00 97.00 178 THR A N 1
ATOM 1423 C CA . THR A 1 178 ? -7.852 1.429 -4.741 1.00 97.00 178 THR A CA 1
ATOM 1424 C C . THR A 1 178 ? -6.736 2.272 -4.141 1.00 97.00 178 THR A C 1
ATOM 1426 O O . THR A 1 178 ? -5.668 1.777 -3.803 1.00 97.00 178 THR A O 1
ATOM 1429 N N . PHE A 1 179 ? -6.984 3.570 -3.997 1.00 96.38 179 PHE A N 1
ATOM 1430 C CA . PHE A 1 179 ? -6.109 4.463 -3.247 1.00 96.38 179 PHE A CA 1
ATOM 1431 C C . PHE A 1 179 ? -6.919 5.451 -2.415 1.00 96.38 179 PHE A C 1
ATOM 1433 O O . PHE A 1 179 ? -8.030 5.836 -2.803 1.00 96.38 179 PHE A O 1
ATOM 1440 N N . ASN A 1 180 ? -6.345 5.881 -1.299 1.00 94.94 180 ASN A N 1
ATOM 1441 C CA . ASN A 1 180 ? -6.805 7.022 -0.527 1.00 94.94 180 ASN A CA 1
ATOM 1442 C C . ASN A 1 180 ? -5.650 8.011 -0.375 1.00 94.94 180 ASN A C 1
ATOM 1444 O O . ASN A 1 180 ? -4.536 7.591 -0.081 1.00 94.94 180 ASN A O 1
ATOM 1448 N N . GLU A 1 181 ? -5.903 9.299 -0.583 1.00 91.69 181 GLU A N 1
ATOM 1449 C CA . GLU A 1 181 ? -4.902 10.356 -0.444 1.00 91.69 181 GLU A CA 1
ATOM 1450 C C . GLU A 1 181 ? -5.450 11.444 0.469 1.00 91.69 181 GLU A C 1
ATOM 1452 O O . GLU A 1 181 ? -6.577 11.907 0.293 1.00 91.69 181 GLU A O 1
ATOM 1457 N N . LEU A 1 182 ? -4.619 11.882 1.406 1.00 87.06 182 LEU A N 1
ATOM 1458 C CA . LEU A 1 182 ? -4.855 13.065 2.208 1.00 87.06 182 LEU A CA 1
ATOM 1459 C C . LEU A 1 182 ? -3.927 14.177 1.720 1.00 87.06 182 LEU A C 1
ATOM 1461 O O . LEU A 1 182 ? -2.698 14.049 1.704 1.00 87.06 182 LEU A O 1
ATOM 1465 N N . SER A 1 183 ? -4.547 15.263 1.264 1.00 77.06 183 SER A N 1
ATOM 1466 C CA . SER A 1 183 ? -3.849 16.481 0.866 1.00 77.06 183 SER A CA 1
ATOM 1467 C C . SER A 1 183 ? -3.744 17.401 2.076 1.00 77.06 183 SER A C 1
ATOM 1469 O O . SER A 1 183 ? -4.765 17.889 2.559 1.00 77.06 183 SER A O 1
ATOM 1471 N N . ASN A 1 184 ? -2.526 17.656 2.555 1.00 68.88 184 ASN A N 1
ATOM 1472 C CA . ASN A 1 184 ? -2.328 18.632 3.623 1.00 68.88 184 ASN A CA 1
ATOM 1473 C C . ASN A 1 184 ? -2.622 20.043 3.108 1.00 68.88 184 ASN A C 1
ATOM 1475 O O . ASN A 1 184 ? -2.223 20.398 2.001 1.00 68.88 184 ASN A O 1
ATOM 1479 N N . ILE A 1 185 ? -3.280 20.866 3.927 1.00 60.31 185 ILE A N 1
ATOM 1480 C CA . ILE A 1 185 ? -3.560 22.269 3.579 1.00 60.31 185 ILE A CA 1
ATOM 1481 C C . ILE A 1 185 ? -2.333 23.154 3.852 1.00 60.31 185 ILE A C 1
ATOM 1483 O O . ILE A 1 185 ? -2.077 24.103 3.116 1.00 60.31 185 ILE A O 1
ATOM 1487 N N . VAL A 1 186 ? -1.532 22.822 4.872 1.00 59.22 186 VAL A N 1
ATOM 1488 C CA . VAL A 1 186 ? -0.286 23.532 5.210 1.00 59.22 186 VAL A CA 1
ATOM 1489 C C . VAL A 1 186 ? 0.904 22.606 4.993 1.00 59.22 186 VAL A C 1
ATOM 1491 O O . VAL A 1 186 ? 1.066 21.608 5.696 1.00 59.22 186 VAL A O 1
ATOM 1494 N N . GLY A 1 187 ? 1.732 22.946 4.009 1.00 59.38 187 GLY A N 1
ATOM 1495 C CA . GLY A 1 187 ? 2.889 22.155 3.615 1.00 59.38 187 GLY A CA 1
ATOM 1496 C C . GLY A 1 187 ? 4.156 22.401 4.419 1.00 59.38 187 GLY A C 1
ATOM 1497 O O . GLY A 1 187 ? 4.262 23.362 5.176 1.00 59.38 187 GLY A O 1
ATOM 1498 N N . THR A 1 188 ? 5.152 21.537 4.216 1.00 60.84 188 THR A N 1
ATOM 1499 C CA . THR A 1 188 ? 6.491 21.683 4.817 1.00 60.84 188 THR A CA 1
ATOM 1500 C C . THR A 1 188 ? 7.624 21.692 3.804 1.00 60.84 188 THR A C 1
ATOM 1502 O O . THR A 1 188 ? 8.777 21.689 4.219 1.00 60.84 188 THR A O 1
ATOM 1505 N N . LYS A 1 189 ? 7.334 21.681 2.496 1.00 63.97 189 LYS A N 1
ATOM 1506 C CA . LYS A 1 189 ? 8.376 21.825 1.476 1.00 63.97 189 LYS A CA 1
ATOM 1507 C C . LYS A 1 189 ? 8.797 23.290 1.422 1.00 63.97 189 LYS A C 1
ATOM 1509 O O . LYS A 1 189 ? 7.972 24.099 0.997 1.00 63.97 189 LYS A O 1
ATOM 1514 N N . PRO A 1 190 ? 10.016 23.668 1.832 1.00 63.28 190 PRO A N 1
ATOM 1515 C CA . PRO A 1 190 ? 10.453 25.046 1.683 1.00 63.28 190 PRO A CA 1
ATOM 1516 C C . PRO A 1 190 ? 10.537 25.386 0.190 1.00 63.28 190 PRO A C 1
ATOM 1518 O O . PRO A 1 190 ? 11.188 24.680 -0.578 1.00 63.28 190 PRO A O 1
ATOM 1521 N N . THR A 1 191 ? 9.865 26.458 -0.229 1.00 67.06 191 THR A N 1
ATOM 1522 C CA . THR A 1 191 ? 10.024 27.044 -1.568 1.00 67.06 191 THR A CA 1
ATOM 1523 C C . THR A 1 191 ? 10.152 28.558 -1.459 1.00 67.06 191 THR A C 1
ATOM 1525 O O . THR A 1 191 ? 9.791 29.138 -0.432 1.00 67.06 191 THR A O 1
ATOM 1528 N N . ALA A 1 192 ? 10.648 29.207 -2.516 1.00 66.44 192 ALA A N 1
ATOM 1529 C CA . ALA A 1 192 ? 10.797 30.663 -2.562 1.00 66.44 192 ALA A CA 1
ATOM 1530 C C . ALA A 1 192 ? 9.456 31.409 -2.398 1.00 66.44 192 ALA A C 1
ATOM 1532 O O . ALA A 1 192 ? 9.439 32.553 -1.958 1.00 66.44 192 ALA A O 1
ATOM 1533 N N . GLN A 1 193 ? 8.334 30.755 -2.715 1.00 70.12 193 GLN A N 1
ATOM 1534 C CA . GLN A 1 193 ? 6.975 31.294 -2.629 1.00 70.12 193 GLN A CA 1
ATOM 1535 C C . GLN A 1 193 ? 6.237 30.866 -1.344 1.00 70.12 193 GLN A C 1
ATOM 1537 O O . GLN A 1 193 ? 5.040 31.108 -1.209 1.00 70.12 193 GLN A O 1
ATOM 1542 N N . GLY A 1 194 ? 6.938 30.233 -0.398 1.00 60.94 194 GLY A N 1
ATOM 1543 C CA . GLY A 1 194 ? 6.374 29.708 0.847 1.00 60.94 194 GLY A CA 1
ATOM 1544 C C . GLY A 1 194 ? 6.211 28.180 0.856 1.00 60.94 194 GLY A C 1
ATOM 1545 O O . GLY A 1 194 ? 6.555 27.503 -0.114 1.00 60.94 194 GLY A O 1
ATOM 1546 N N . PRO A 1 195 ? 5.750 27.585 1.969 1.00 64.44 195 PRO A N 1
ATOM 1547 C CA . PRO A 1 195 ? 5.696 26.133 2.100 1.00 64.44 195 PRO A CA 1
ATOM 1548 C C . PRO A 1 195 ? 4.663 25.488 1.165 1.00 64.44 195 PRO A C 1
ATOM 1550 O O . PRO A 1 195 ? 3.477 25.805 1.242 1.00 64.44 195 PRO A O 1
ATOM 1553 N N . VAL A 1 196 ? 5.082 24.539 0.321 1.00 67.00 196 VAL A N 1
ATOM 1554 C CA . VAL A 1 196 ? 4.162 23.788 -0.559 1.00 67.00 196 VAL A CA 1
ATOM 1555 C C . VAL A 1 196 ? 3.649 22.531 0.139 1.00 67.00 196 VAL A C 1
ATOM 1557 O O . VAL A 1 196 ? 4.415 21.819 0.801 1.00 67.00 196 VAL A O 1
ATOM 1560 N N . ALA A 1 197 ? 2.343 22.280 -0.011 1.00 69.12 197 ALA A N 1
ATOM 1561 C CA . ALA A 1 197 ? 1.621 21.132 0.531 1.00 69.12 197 ALA A CA 1
ATOM 1562 C C . ALA A 1 197 ? 2.287 19.797 0.168 1.00 69.12 197 ALA A C 1
ATOM 1564 O O . ALA A 1 197 ? 2.554 19.511 -0.997 1.00 69.12 197 ALA A O 1
ATOM 1565 N N . ASN A 1 198 ? 2.514 18.966 1.181 1.00 75.12 198 ASN A N 1
ATOM 1566 C CA . ASN A 1 198 ? 2.883 17.563 1.048 1.00 75.12 198 ASN A CA 1
ATOM 1567 C C . ASN A 1 198 ? 1.636 16.678 1.123 1.00 75.12 198 ASN A C 1
ATOM 1569 O O . ASN A 1 198 ? 0.618 17.045 1.713 1.00 75.12 198 ASN A O 1
ATOM 1573 N N . ARG A 1 199 ? 1.714 15.480 0.551 1.00 83.62 199 ARG A N 1
ATOM 1574 C CA . ARG A 1 199 ? 0.606 14.525 0.571 1.00 83.62 199 ARG A CA 1
ATOM 1575 C C . ARG A 1 199 ? 1.000 13.223 1.237 1.00 83.62 199 ARG A C 1
ATOM 1577 O O . ARG A 1 199 ? 2.174 12.851 1.281 1.00 83.62 199 ARG A O 1
ATOM 1584 N N . GLN A 1 200 ? -0.018 12.541 1.742 1.00 88.56 200 GLN A N 1
ATOM 1585 C CA . GLN A 1 200 ? 0.071 11.166 2.205 1.00 88.56 200 GLN A CA 1
ATOM 1586 C C . GLN A 1 200 ? -0.902 10.322 1.399 1.00 88.56 200 GLN A C 1
ATOM 1588 O O . GLN A 1 200 ? -2.034 10.739 1.164 1.00 88.56 200 GLN A O 1
ATOM 1593 N N . VAL A 1 201 ? -0.473 9.147 0.958 1.00 92.56 201 VAL A N 1
ATOM 1594 C CA . VAL A 1 201 ? -1.318 8.253 0.164 1.00 92.56 201 VAL A CA 1
ATOM 1595 C C . VAL A 1 201 ? -1.120 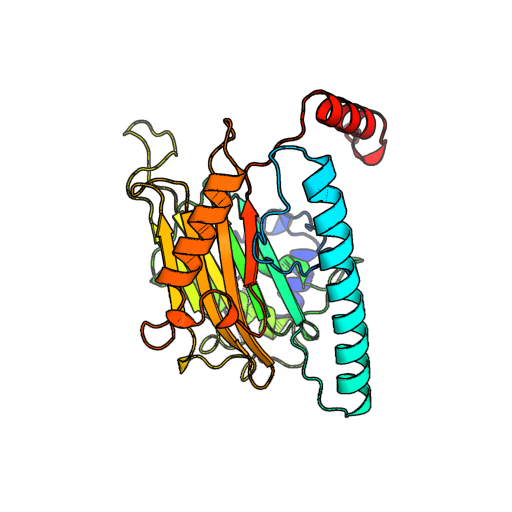6.815 0.607 1.00 92.56 201 VAL A C 1
ATOM 1597 O O . VAL A 1 201 ? 0.004 6.394 0.870 1.00 92.56 201 VAL A O 1
ATOM 1600 N N . THR A 1 202 ? -2.218 6.071 0.657 1.00 95.56 202 THR A N 1
ATOM 1601 C CA . THR A 1 202 ? -2.220 4.616 0.786 1.00 95.56 202 THR A CA 1
ATOM 1602 C C . THR A 1 202 ? -2.820 4.037 -0.486 1.00 95.56 202 THR A C 1
ATOM 1604 O O . THR A 1 202 ? -3.957 4.361 -0.834 1.00 95.56 202 THR A O 1
ATOM 1607 N N . TYR A 1 203 ? -2.067 3.191 -1.183 1.00 97.19 203 TYR A N 1
ATOM 1608 C CA . TYR A 1 203 ? -2.554 2.363 -2.283 1.00 97.19 203 TYR A CA 1
ATOM 1609 C C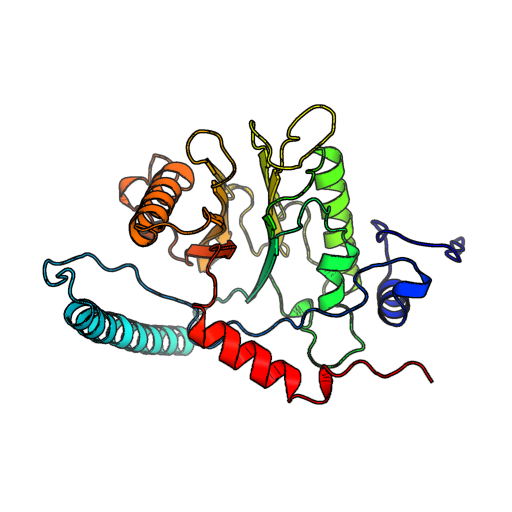 . TYR A 1 203 ? -2.797 0.944 -1.781 1.00 97.19 203 TYR A C 1
ATOM 1611 O O . TYR A 1 203 ? -2.052 0.444 -0.940 1.00 97.19 203 TYR A O 1
ATOM 1619 N N . MET A 1 204 ? -3.815 0.301 -2.335 1.00 97.50 204 MET A N 1
ATOM 1620 C CA . MET A 1 204 ? -4.088 -1.122 -2.216 1.00 97.50 204 MET A CA 1
ATOM 1621 C C . MET A 1 204 ? -4.137 -1.699 -3.627 1.00 97.50 204 MET A C 1
ATOM 1623 O O . MET A 1 204 ? -4.931 -1.236 -4.448 1.00 97.50 204 MET A O 1
ATOM 1627 N N . PHE A 1 205 ? -3.316 -2.709 -3.881 1.00 97.31 205 PHE A N 1
ATOM 1628 C CA . PHE A 1 205 ? -3.381 -3.559 -5.063 1.00 97.31 205 PHE A CA 1
ATOM 1629 C C . PHE A 1 205 ? -3.836 -4.942 -4.625 1.00 97.31 205 PHE A C 1
ATOM 1631 O O . PHE A 1 205 ? -3.256 -5.487 -3.692 1.00 97.31 205 PHE A O 1
ATOM 1638 N N . ALA A 1 206 ? -4.859 -5.505 -5.254 1.00 94.81 206 ALA A N 1
ATOM 1639 C CA . ALA A 1 206 ? -5.406 -6.799 -4.856 1.00 94.81 206 ALA A CA 1
ATOM 1640 C C . ALA A 1 206 ? -5.615 -7.709 -6.067 1.00 94.81 206 ALA A C 1
ATOM 1642 O O . ALA A 1 206 ? -5.864 -7.237 -7.182 1.00 94.81 206 ALA A O 1
ATOM 1643 N N . ARG A 1 207 ? -5.491 -9.018 -5.842 1.00 91.88 207 ARG A N 1
ATOM 1644 C CA . ARG A 1 207 ? -5.943 -10.031 -6.797 1.00 91.88 207 ARG A CA 1
ATOM 1645 C C . ARG A 1 207 ? -7.468 -10.122 -6.806 1.00 91.88 207 ARG A C 1
ATOM 1647 O O . ARG A 1 207 ? -8.110 -9.862 -5.788 1.00 91.88 207 ARG A O 1
ATOM 1654 N N . ASP A 1 208 ? -8.007 -10.505 -7.957 1.00 87.81 208 ASP A N 1
ATOM 1655 C CA . ASP A 1 208 ? -9.437 -10.675 -8.189 1.00 87.81 208 ASP A CA 1
ATOM 1656 C C . ASP A 1 208 ? -10.058 -11.626 -7.158 1.00 87.81 208 ASP A C 1
ATOM 1658 O O . ASP A 1 208 ? -9.557 -12.730 -6.919 1.00 87.81 208 ASP A O 1
ATOM 1662 N N . GLY A 1 209 ? -11.128 -11.171 -6.510 1.00 81.75 209 GLY A N 1
ATOM 1663 C CA . GLY A 1 209 ? -11.901 -11.962 -5.555 1.00 81.75 209 GLY A CA 1
ATOM 1664 C C . GLY A 1 209 ? -11.268 -12.121 -4.169 1.00 81.75 209 GLY A C 1
ATOM 1665 O O . GLY A 1 209 ? -11.856 -12.787 -3.313 1.00 81.75 209 GLY A O 1
ATOM 1666 N N . ILE A 1 210 ? -10.109 -11.506 -3.902 1.00 87.44 210 ILE A N 1
ATOM 1667 C CA . ILE A 1 210 ? -9.496 -11.509 -2.561 1.00 87.44 210 ILE A CA 1
ATOM 1668 C C . ILE A 1 210 ? -10.211 -10.539 -1.624 1.00 87.44 210 ILE A C 1
ATOM 1670 O O . ILE A 1 210 ? -10.414 -10.834 -0.442 1.00 87.44 210 ILE A O 1
ATOM 1674 N N . VAL A 1 211 ? -10.603 -9.380 -2.144 1.00 90.44 211 VAL A N 1
ATOM 1675 C CA . VAL A 1 211 ? -11.313 -8.336 -1.402 1.00 90.44 211 VAL A CA 1
ATOM 1676 C C . VAL A 1 211 ? -12.718 -8.167 -1.962 1.00 90.44 211 VAL A C 1
ATOM 1678 O O . VAL A 1 211 ? -12.984 -8.514 -3.105 1.00 90.44 211 VAL A O 1
ATOM 1681 N N . ASN A 1 212 ? -13.634 -7.621 -1.166 1.00 89.06 212 ASN A N 1
ATOM 1682 C CA . ASN A 1 212 ? -14.933 -7.173 -1.659 1.00 89.06 212 ASN A CA 1
ATOM 1683 C C . ASN A 1 212 ? -14.897 -5.647 -1.879 1.00 89.06 212 ASN A C 1
ATOM 1685 O O . ASN A 1 212 ? -14.993 -4.908 -0.888 1.00 89.06 212 ASN A O 1
ATOM 1689 N N . PRO A 1 213 ? -14.823 -5.160 -3.136 1.00 86.19 213 PRO A N 1
ATOM 1690 C CA . PRO A 1 213 ? -14.700 -3.731 -3.436 1.00 86.19 213 PRO A CA 1
ATOM 1691 C C . PRO A 1 213 ? -15.877 -2.900 -2.918 1.00 86.19 213 PRO A C 1
ATOM 1693 O O . PRO A 1 213 ? -15.695 -1.761 -2.492 1.00 86.19 213 PRO A O 1
ATOM 1696 N N . GLY A 1 214 ? -17.086 -3.477 -2.890 1.00 87.12 214 GLY A N 1
ATOM 1697 C CA . GLY A 1 214 ? -18.287 -2.820 -2.359 1.00 87.12 214 GLY A CA 1
ATOM 1698 C C . GLY A 1 214 ? -18.249 -2.602 -0.844 1.00 87.12 214 GLY A C 1
ATOM 1699 O O . GLY A 1 214 ? -19.011 -1.802 -0.315 1.00 87.12 214 GLY A O 1
ATOM 1700 N N . SER A 1 215 ? -17.340 -3.287 -0.148 1.00 87.69 215 SER A N 1
ATOM 1701 C CA . SER A 1 215 ? -17.107 -3.160 1.295 1.00 87.69 215 SER A CA 1
ATOM 1702 C C . SER A 1 215 ? -15.807 -2.423 1.641 1.00 87.69 215 SER A C 1
ATOM 1704 O O . SER A 1 215 ? -15.398 -2.410 2.808 1.00 87.69 215 SER A O 1
ATOM 1706 N N . THR A 1 216 ? -15.125 -1.871 0.630 1.00 92.94 216 THR A N 1
ATOM 1707 C CA . THR A 1 216 ? -13.888 -1.112 0.800 1.00 92.94 216 THR A CA 1
ATOM 1708 C C . THR A 1 216 ? -14.203 0.342 1.146 1.00 92.94 216 THR A C 1
ATOM 1710 O O . THR A 1 216 ? -14.811 1.069 0.361 1.00 92.94 216 THR A O 1
ATOM 1713 N N . HIS A 1 217 ? -13.726 0.798 2.301 1.00 93.31 217 HIS A N 1
ATOM 1714 C CA . HIS A 1 217 ? -13.910 2.159 2.793 1.00 93.31 217 HIS A CA 1
ATOM 1715 C C . HIS A 1 217 ? -12.571 2.887 2.897 1.00 93.31 217 HIS A C 1
ATOM 1717 O O . HIS A 1 217 ? -11.570 2.346 3.366 1.00 93.31 217 HIS A O 1
ATOM 1723 N N . LYS A 1 218 ? -12.561 4.147 2.464 1.00 95.00 218 LYS A N 1
ATOM 1724 C CA . LYS A 1 218 ? -11.404 5.040 2.543 1.00 95.00 218 LYS A CA 1
ATOM 1725 C C . LYS A 1 218 ? -11.616 5.986 3.709 1.00 95.00 218 LYS A C 1
ATOM 1727 O O . LYS A 1 218 ? -12.644 6.650 3.767 1.00 95.00 218 LYS A O 1
ATOM 1732 N N . CYS A 1 219 ? -10.651 6.053 4.612 1.00 93.38 219 CYS A N 1
ATOM 1733 C CA . CYS A 1 219 ? -10.736 6.888 5.801 1.00 93.38 219 CYS A CA 1
ATOM 1734 C C . CYS A 1 219 ? -9.428 7.635 6.015 1.00 93.38 219 CYS A C 1
ATOM 1736 O O . CYS A 1 219 ? -8.354 7.149 5.673 1.00 93.38 219 CYS A O 1
ATOM 1738 N N . SER A 1 220 ? -9.497 8.834 6.570 1.00 92.12 220 SER A N 1
ATOM 1739 C CA . SER A 1 220 ? -8.308 9.642 6.816 1.00 92.12 220 SER A CA 1
ATOM 1740 C C . SER A 1 220 ? -8.588 10.679 7.884 1.00 92.12 220 SER A C 1
ATOM 1742 O O . SER A 1 220 ? -9.721 11.150 8.017 1.00 92.12 220 SER A O 1
ATOM 1744 N N . TRP A 1 221 ? -7.556 11.060 8.624 1.00 88.81 221 TRP A N 1
ATOM 1745 C CA . TRP A 1 221 ? -7.671 12.086 9.650 1.00 88.81 221 TRP A CA 1
ATOM 1746 C C . TRP A 1 221 ? -6.337 12.779 9.901 1.00 88.81 221 TRP A C 1
ATOM 1748 O O . TRP A 1 221 ? -5.287 12.143 9.837 1.00 88.81 221 TRP A O 1
ATOM 1758 N N . SER A 1 222 ? -6.405 14.068 10.236 1.00 83.38 222 SER A N 1
ATOM 1759 C CA . SER A 1 222 ? -5.255 14.950 10.419 1.00 83.38 222 SER A CA 1
ATOM 1760 C C . SER A 1 222 ? -5.283 15.704 11.745 1.00 83.38 222 SER A C 1
ATOM 1762 O O . SER A 1 222 ? -6.326 16.255 12.112 1.00 83.38 222 SER A O 1
ATOM 1764 N N . PHE A 1 223 ? -4.128 15.862 12.391 1.00 73.94 223 PHE A N 1
ATOM 1765 C CA . PHE A 1 223 ? -3.962 16.768 13.527 1.00 73.94 223 PHE A CA 1
ATOM 1766 C C . PHE A 1 223 ? -4.058 18.232 13.066 1.00 73.94 223 PHE A C 1
ATOM 1768 O O . PHE A 1 223 ? -3.179 18.728 12.366 1.00 73.94 223 PHE A O 1
ATOM 1775 N N . HIS A 1 224 ? -5.107 18.954 13.478 1.00 66.88 224 HIS A N 1
ATOM 1776 C CA . HIS A 1 224 ? -5.283 20.393 13.204 1.00 66.88 224 HIS A CA 1
ATOM 1777 C C . HIS A 1 224 ? -5.123 20.797 11.725 1.00 66.88 224 HIS A C 1
ATOM 1779 O O . HIS A 1 224 ? -4.632 21.888 11.432 1.00 66.88 224 HIS A O 1
ATOM 1785 N N . VAL A 1 225 ? -5.526 19.930 10.788 1.00 60.09 225 VAL A N 1
ATOM 1786 C CA . VAL A 1 225 ? -5.414 20.182 9.336 1.00 60.09 225 VAL A CA 1
ATOM 1787 C C . VAL A 1 225 ? -3.951 20.339 8.860 1.00 60.09 225 VAL A C 1
ATOM 1789 O O . VAL A 1 225 ? -3.663 20.956 7.832 1.00 60.09 225 VAL A O 1
ATOM 1792 N N . ARG A 1 226 ? -2.999 19.804 9.638 1.00 57.00 226 ARG A N 1
ATOM 1793 C CA . ARG A 1 226 ? -1.555 19.839 9.382 1.00 57.00 226 ARG A CA 1
ATOM 1794 C C . ARG A 1 226 ? -0.958 18.429 9.373 1.00 57.00 226 ARG A C 1
ATOM 1796 O O . ARG A 1 226 ? -1.429 17.556 10.092 1.00 57.00 226 ARG A O 1
ATOM 1803 N N . LYS A 1 227 ? 0.166 18.323 8.648 1.00 59.00 227 LYS A N 1
ATOM 1804 C CA . LYS A 1 227 ? 1.167 17.255 8.396 1.00 59.00 227 LYS A CA 1
ATOM 1805 C C . LYS A 1 227 ? 1.064 15.874 9.067 1.00 59.00 227 LYS A C 1
ATOM 1807 O O . LYS A 1 227 ? 1.600 14.922 8.504 1.00 59.00 227 LYS A O 1
ATOM 1812 N N . LYS A 1 228 ? 0.525 15.737 10.278 1.00 65.81 228 LYS A N 1
ATOM 1813 C CA . LYS A 1 228 ? 0.576 14.502 11.070 1.00 65.81 228 LYS A CA 1
ATOM 1814 C C . LYS A 1 228 ? -0.794 13.859 11.118 1.00 65.81 228 LYS A C 1
ATOM 1816 O O . LYS A 1 228 ? -1.768 14.500 11.498 1.00 65.81 228 LYS A O 1
ATOM 1821 N N . GLU A 1 229 ? -0.882 12.638 10.616 1.00 74.38 229 GLU A N 1
ATOM 1822 C CA . GLU A 1 229 ? -2.136 12.124 10.066 1.00 74.38 229 GLU A CA 1
ATOM 1823 C C . GLU A 1 229 ? -2.112 10.594 9.986 1.00 74.38 229 GLU A C 1
ATOM 1825 O O . GLU A 1 229 ? -1.065 9.958 10.169 1.00 74.38 229 GLU A O 1
ATOM 1830 N N . PHE A 1 230 ? -3.270 10.023 9.652 1.00 89.31 230 PHE A N 1
ATOM 1831 C CA . PHE A 1 230 ? -3.336 8.719 9.008 1.00 89.31 230 PHE A CA 1
ATOM 1832 C C . PHE A 1 230 ? -4.144 8.772 7.711 1.00 89.31 230 PHE A C 1
ATOM 1834 O O . PHE A 1 230 ? -5.110 9.530 7.577 1.00 89.31 230 PHE A O 1
ATOM 1841 N N . VAL A 1 231 ? -3.784 7.884 6.789 1.00 92.62 231 VAL A N 1
ATOM 1842 C CA . VAL A 1 231 ? -4.518 7.589 5.558 1.00 92.62 231 VAL A CA 1
ATOM 1843 C C . VAL A 1 231 ? -4.765 6.091 5.495 1.00 92.62 231 VAL A C 1
ATOM 1845 O O . VAL A 1 231 ? -3.832 5.293 5.404 1.00 92.62 231 VAL A O 1
ATOM 1848 N N . GLY A 1 232 ? -6.030 5.706 5.582 1.00 94.62 232 GLY A N 1
ATOM 1849 C CA . GLY A 1 232 ? -6.457 4.330 5.760 1.00 94.62 232 GLY A CA 1
ATOM 1850 C C . GLY A 1 232 ? -7.309 3.782 4.623 1.00 94.62 232 GLY A C 1
ATOM 1851 O O . GLY A 1 232 ? -8.040 4.519 3.951 1.00 94.62 232 GLY A O 1
ATOM 1852 N N . ILE A 1 233 ? -7.224 2.463 4.455 1.00 96.50 233 ILE A N 1
ATOM 1853 C CA . ILE A 1 233 ? -8.137 1.649 3.650 1.00 96.50 233 ILE A CA 1
ATOM 1854 C C . ILE A 1 233 ? -8.639 0.505 4.537 1.00 96.50 233 ILE A C 1
ATOM 1856 O O . ILE A 1 233 ? -7.854 -0.303 5.031 1.00 96.50 233 ILE A O 1
ATOM 1860 N N . SER A 1 234 ? -9.952 0.460 4.739 1.00 95.44 234 SER A N 1
ATOM 1861 C CA . SER A 1 234 ? -10.686 -0.647 5.356 1.00 95.44 234 SER A CA 1
ATOM 1862 C C . SER A 1 234 ? -11.267 -1.515 4.248 1.00 95.44 234 SER A C 1
ATOM 1864 O O . SER A 1 234 ? -11.827 -0.980 3.294 1.00 95.44 234 SER A O 1
ATOM 1866 N N . THR A 1 235 ? -11.141 -2.837 4.331 1.00 94.50 235 THR A N 1
ATOM 1867 C CA . THR A 1 235 ? -11.720 -3.747 3.331 1.00 94.50 235 THR A CA 1
ATOM 1868 C C . THR A 1 235 ? -12.052 -5.106 3.934 1.00 94.50 235 THR A C 1
ATOM 1870 O O . THR A 1 235 ? -11.403 -5.538 4.888 1.00 94.50 235 THR A O 1
ATOM 1873 N N . ALA A 1 236 ? -13.071 -5.786 3.404 1.00 92.44 236 ALA A N 1
ATOM 1874 C CA . ALA A 1 236 ? -13.348 -7.174 3.757 1.00 92.44 236 ALA A CA 1
ATOM 1875 C C . ALA A 1 236 ? -12.601 -8.122 2.812 1.00 92.44 236 ALA A C 1
ATOM 1877 O O . ALA A 1 236 ? -12.815 -8.094 1.600 1.00 92.44 236 ALA A O 1
ATOM 1878 N N . CYS A 1 237 ? -11.761 -8.983 3.382 1.00 90.25 237 CYS A N 1
ATOM 1879 C CA . CYS A 1 237 ? -11.144 -10.107 2.694 1.00 90.25 237 CYS A CA 1
ATOM 1880 C C . CYS A 1 237 ? -12.095 -11.304 2.684 1.00 90.25 237 CYS A C 1
ATOM 1882 O O . CYS A 1 237 ? -12.608 -11.726 3.730 1.00 90.25 237 CYS A O 1
ATOM 1884 N N . VAL A 1 238 ? -12.318 -11.865 1.497 1.00 84.31 238 VAL A N 1
ATOM 1885 C CA . VAL A 1 238 ? -13.327 -12.899 1.264 1.00 84.31 238 VAL A CA 1
ATOM 1886 C C . VAL A 1 238 ? -13.018 -14.153 2.086 1.00 84.31 238 VAL A C 1
ATOM 1888 O O . VAL A 1 238 ? -12.042 -14.866 1.868 1.00 84.31 238 VAL A O 1
ATOM 1891 N N . GLY A 1 239 ? -13.891 -14.444 3.052 1.00 80.12 239 GLY A N 1
ATOM 1892 C CA . GLY A 1 239 ? -13.770 -15.603 3.937 1.00 80.12 239 GLY A CA 1
ATOM 1893 C C . GLY A 1 239 ? -12.660 -15.514 4.991 1.00 80.12 239 GLY A C 1
ATOM 1894 O O . GLY A 1 239 ? -12.335 -16.536 5.587 1.00 80.12 239 GLY A O 1
ATOM 1895 N N . ILE A 1 240 ? -12.097 -14.327 5.227 1.00 86.50 240 ILE A N 1
ATOM 1896 C CA . ILE A 1 240 ? -11.138 -14.078 6.315 1.00 86.50 240 ILE A CA 1
ATOM 1897 C C . ILE A 1 240 ? -11.723 -13.104 7.325 1.00 86.50 240 ILE A C 1
ATOM 1899 O O . ILE A 1 240 ? -11.657 -13.354 8.524 1.00 86.50 240 ILE A O 1
ATOM 1903 N N . GLY A 1 241 ? -12.314 -12.011 6.845 1.00 88.19 241 GLY A N 1
ATOM 1904 C CA . GLY A 1 241 ? -12.814 -10.949 7.704 1.00 88.19 241 GLY A CA 1
ATOM 1905 C C . GLY A 1 241 ? -12.367 -9.576 7.232 1.00 88.19 241 GLY A C 1
ATOM 1906 O O . GLY A 1 241 ? -11.842 -9.414 6.130 1.00 88.19 241 GLY A O 1
ATOM 1907 N N . ARG A 1 242 ? -12.594 -8.568 8.065 1.00 92.38 242 ARG A N 1
ATOM 1908 C CA . ARG A 1 242 ? -12.318 -7.175 7.742 1.00 92.38 242 ARG A CA 1
ATOM 1909 C C . ARG A 1 242 ? -10.980 -6.728 8.291 1.00 92.38 242 ARG A C 1
ATOM 1911 O O . ARG A 1 242 ? -10.708 -6.900 9.476 1.00 92.38 242 ARG A O 1
ATOM 1918 N N . LEU A 1 243 ? -10.176 -6.114 7.437 1.00 93.69 243 LEU A N 1
ATOM 1919 C CA . LEU A 1 243 ? -8.905 -5.520 7.815 1.00 93.69 243 LEU A CA 1
ATOM 1920 C C . LEU A 1 243 ? -8.938 -4.003 7.656 1.00 93.69 243 LEU A C 1
ATOM 1922 O O . LEU A 1 243 ? -9.702 -3.464 6.852 1.00 93.69 243 LEU A O 1
ATOM 1926 N N . LEU A 1 244 ? -8.068 -3.333 8.402 1.00 95.31 244 LEU A N 1
ATOM 1927 C CA . LEU A 1 244 ? -7.760 -1.916 8.251 1.00 95.31 244 LEU A CA 1
ATOM 1928 C C . LEU A 1 244 ? -6.254 -1.755 8.070 1.00 95.31 244 LEU A C 1
ATOM 1930 O O . LEU A 1 244 ? -5.491 -2.177 8.934 1.00 95.31 244 LEU A O 1
ATOM 1934 N N . VAL A 1 245 ? -5.823 -1.105 6.991 1.00 95.62 245 VAL A N 1
ATOM 1935 C CA . VAL A 1 245 ? -4.424 -0.688 6.814 1.00 95.62 245 VAL A CA 1
ATOM 1936 C C . VAL A 1 245 ? -4.331 0.820 6.954 1.00 95.62 245 VAL A C 1
ATOM 1938 O O . VAL A 1 245 ? -5.031 1.544 6.250 1.00 95.62 245 VAL A O 1
ATOM 1941 N N . LEU A 1 246 ? -3.464 1.287 7.851 1.00 94.06 246 LEU A N 1
ATOM 1942 C CA . LEU A 1 246 ? -3.215 2.696 8.143 1.00 94.06 246 LEU A CA 1
ATOM 1943 C C . LEU A 1 246 ? -1.797 3.085 7.720 1.00 94.06 246 LEU A C 1
ATOM 1945 O O . LEU A 1 246 ? -0.822 2.613 8.303 1.00 94.06 246 LEU A O 1
ATOM 1949 N N . GLY A 1 247 ? -1.689 3.996 6.755 1.00 92.44 247 GLY A N 1
ATOM 1950 C CA . GLY A 1 247 ? -0.478 4.769 6.502 1.00 92.44 247 GLY A CA 1
ATOM 1951 C C . GLY A 1 247 ? -0.388 5.907 7.505 1.00 92.44 247 GLY A C 1
ATOM 1952 O O . GLY A 1 247 ? -1.283 6.746 7.525 1.00 92.44 247 GLY A O 1
ATOM 1953 N N . ILE A 1 248 ? 0.639 5.928 8.355 1.00 88.44 248 ILE A N 1
ATOM 1954 C CA . ILE A 1 248 ? 0.723 6.873 9.481 1.00 88.44 248 ILE A CA 1
ATOM 1955 C C . ILE A 1 248 ? 1.981 7.733 9.377 1.00 88.44 248 ILE A C 1
ATOM 1957 O O . ILE A 1 248 ? 3.052 7.256 8.996 1.00 88.44 248 ILE A O 1
ATOM 1961 N N . HIS A 1 249 ? 1.842 9.001 9.764 1.00 85.00 249 HIS A N 1
ATOM 1962 C CA . HIS A 1 249 ? 2.952 9.932 9.900 1.00 85.00 249 HIS A CA 1
ATOM 1963 C C . HIS A 1 249 ? 2.839 10.712 11.217 1.00 85.00 249 HIS A C 1
ATOM 1965 O O . HIS A 1 249 ? 2.031 11.635 11.338 1.00 85.00 249 HIS A O 1
ATOM 1971 N N . LEU A 1 250 ? 3.657 10.360 12.214 1.00 79.06 250 LEU A N 1
ATOM 1972 C CA . LEU A 1 250 ? 3.604 10.970 13.555 1.00 79.06 250 LEU A CA 1
ATOM 1973 C C . LEU A 1 250 ? 4.541 12.176 13.714 1.00 79.06 250 LEU A C 1
ATOM 1975 O O . LEU A 1 250 ? 5.542 12.251 13.004 1.00 79.06 250 LEU A O 1
ATOM 1979 N N . PRO A 1 251 ? 4.238 13.162 14.585 1.00 71.88 251 PRO A N 1
ATOM 1980 C CA . PRO A 1 251 ? 5.121 14.301 14.855 1.00 71.88 251 PRO A CA 1
ATOM 1981 C C . PRO A 1 251 ? 6.495 13.896 15.392 1.00 71.88 251 PRO A C 1
ATOM 1983 O O . PRO A 1 251 ? 6.630 12.874 16.058 1.00 71.88 251 PRO A O 1
ATOM 1986 N N . THR A 1 252 ? 7.509 14.724 15.114 1.00 65.69 252 THR A N 1
ATOM 1987 C CA . THR A 1 252 ? 8.840 14.584 15.720 1.00 65.69 252 THR A CA 1
ATOM 1988 C C . THR A 1 252 ? 8.741 14.824 17.225 1.00 65.69 252 THR A C 1
ATOM 1990 O O . THR A 1 252 ? 8.037 15.724 17.681 1.00 65.69 252 THR A O 1
ATOM 1993 N N . LEU A 1 253 ? 9.435 13.982 17.979 1.00 61.78 253 LEU A N 1
ATOM 1994 C CA . LEU A 1 253 ? 9.198 13.716 19.392 1.00 61.78 253 LEU A CA 1
ATOM 1995 C C . LEU A 1 253 ? 9.474 14.911 20.320 1.00 61.78 253 LEU A C 1
ATOM 1997 O O . LEU A 1 253 ? 10.589 15.421 20.383 1.00 61.78 253 LEU A O 1
ATOM 2001 N N . LYS A 1 254 ? 8.461 15.272 21.112 1.00 56.94 254 LYS A N 1
ATOM 2002 C CA . LYS A 1 254 ? 8.590 15.754 22.500 1.00 56.94 254 LYS A CA 1
ATOM 2003 C C . LYS A 1 254 ? 7.756 14.813 23.394 1.00 56.94 254 LYS A C 1
ATOM 2005 O O . LYS A 1 254 ? 7.063 13.950 22.853 1.00 56.94 254 LYS A O 1
ATOM 2010 N N . GLU A 1 255 ? 7.862 14.922 24.722 1.00 54.06 255 GLU A N 1
ATOM 2011 C CA . GLU A 1 255 ? 7.100 14.109 25.697 1.00 54.06 255 GLU A CA 1
ATOM 2012 C C . GLU A 1 255 ? 5.625 13.887 25.279 1.00 54.06 255 GLU A C 1
ATOM 2014 O O . GLU A 1 255 ? 4.972 14.810 24.792 1.00 54.06 255 GLU A O 1
ATOM 2019 N N . GLY A 1 256 ? 5.095 12.663 25.456 1.00 59.84 256 GLY A N 1
ATOM 2020 C CA . GLY A 1 256 ? 3.674 12.343 25.201 1.00 59.84 256 GLY A CA 1
ATOM 2021 C C . GLY A 1 256 ? 3.349 11.443 23.994 1.00 59.84 256 GLY A C 1
ATOM 2022 O O . GLY A 1 256 ? 2.202 11.401 23.556 1.00 59.84 256 GLY A O 1
ATOM 2023 N N . GLN A 1 257 ? 4.302 10.685 23.438 1.00 64.44 257 GLN A N 1
ATOM 2024 C CA . GLN A 1 257 ? 4.089 9.866 22.225 1.00 64.44 257 GLN A CA 1
ATOM 2025 C C . GLN A 1 257 ? 2.953 8.822 22.351 1.00 64.44 257 GLN A C 1
ATOM 2027 O O . GLN A 1 257 ? 2.186 8.612 21.410 1.00 64.44 257 GLN A O 1
ATOM 2032 N N . SER A 1 258 ? 2.796 8.207 23.527 1.00 66.62 258 SER A N 1
ATOM 2033 C CA . SER A 1 258 ? 1.712 7.255 23.814 1.00 66.62 258 SER A CA 1
ATOM 2034 C C . SER A 1 258 ? 0.323 7.895 23.708 1.00 66.62 258 SER A C 1
ATOM 2036 O O . SER A 1 258 ? -0.627 7.241 23.274 1.00 66.62 258 SER A O 1
ATOM 2038 N N . HIS A 1 259 ? 0.205 9.188 24.027 1.00 72.88 259 HIS A N 1
ATOM 2039 C CA . HIS A 1 259 ? -1.033 9.946 23.874 1.00 72.88 259 HIS A CA 1
ATOM 2040 C C . HIS A 1 259 ? -1.406 10.120 22.396 1.00 72.88 259 HIS A C 1
ATOM 2042 O O . HIS A 1 259 ? -2.548 9.861 22.023 1.00 72.88 259 HIS A O 1
ATOM 2048 N N . PHE A 1 260 ? -0.443 10.471 21.537 1.00 75.00 260 PHE A N 1
ATOM 2049 C CA . PHE A 1 260 ? -0.685 10.647 20.100 1.00 75.00 260 PHE A CA 1
ATOM 2050 C C . PHE A 1 260 ? -1.094 9.348 19.405 1.00 75.00 260 PHE A C 1
ATOM 2052 O O . PHE A 1 260 ? -2.018 9.358 18.595 1.00 75.00 260 PHE A O 1
ATOM 2059 N N . VAL A 1 261 ? -0.454 8.225 19.746 1.00 77.81 261 VAL A N 1
ATOM 2060 C CA . VAL A 1 261 ? -0.840 6.908 19.213 1.00 77.81 261 VAL A CA 1
ATOM 2061 C C . VAL A 1 261 ? -2.250 6.530 19.672 1.00 77.81 261 VAL A C 1
ATOM 2063 O O . VAL A 1 261 ? -3.057 6.080 18.862 1.00 77.81 261 VAL A O 1
ATOM 2066 N N . ARG A 1 262 ? -2.590 6.765 20.945 1.00 78.12 262 ARG A N 1
ATOM 2067 C CA . ARG A 1 262 ? -3.943 6.513 21.460 1.00 78.12 262 ARG A CA 1
ATOM 2068 C C . ARG A 1 262 ? -4.993 7.360 20.742 1.00 78.12 262 ARG A C 1
ATOM 2070 O O . ARG A 1 262 ? -6.020 6.820 20.339 1.00 78.12 262 ARG A O 1
ATOM 2077 N N . LEU A 1 263 ? -4.735 8.654 20.563 1.00 80.56 263 LEU A N 1
ATOM 2078 C CA . LEU A 1 263 ? -5.651 9.553 19.863 1.00 80.56 263 LEU A CA 1
ATOM 2079 C C . LEU A 1 263 ? -5.824 9.137 18.396 1.00 80.56 263 LEU A C 1
ATOM 2081 O O . LEU A 1 263 ? -6.940 9.111 17.882 1.00 80.56 263 LEU A O 1
ATOM 2085 N N . LEU A 1 264 ? -4.732 8.739 17.738 1.00 85.56 264 LEU A N 1
ATOM 2086 C CA . LEU A 1 264 ? -4.773 8.211 16.378 1.00 85.56 264 LEU A CA 1
ATOM 2087 C C . LEU A 1 264 ? -5.687 6.989 16.288 1.00 85.56 264 LEU A C 1
ATOM 2089 O O . LEU A 1 264 ? -6.526 6.930 15.397 1.00 85.56 264 LEU A O 1
ATOM 2093 N N . LEU A 1 265 ? -5.562 6.039 17.215 1.00 85.75 265 LEU A N 1
ATOM 2094 C CA . LEU A 1 265 ? -6.388 4.830 17.240 1.00 85.75 265 LEU A CA 1
ATOM 2095 C C . LEU A 1 265 ? -7.868 5.131 17.526 1.00 85.75 265 LEU A C 1
ATOM 2097 O O . LEU A 1 265 ? -8.743 4.506 16.929 1.00 85.75 265 LEU A O 1
ATOM 2101 N N . GLN A 1 266 ? -8.163 6.120 18.373 1.00 86.06 266 GLN A N 1
ATOM 2102 C CA . GLN A 1 266 ? -9.532 6.610 18.588 1.00 86.06 266 GLN A CA 1
ATOM 2103 C C . GLN A 1 266 ? -10.117 7.234 17.312 1.00 86.06 266 GLN A C 1
ATOM 2105 O O . GLN A 1 266 ? -11.269 6.978 16.950 1.00 86.06 266 GLN A O 1
ATOM 2110 N N . HIS A 1 267 ? -9.317 8.017 16.586 1.00 89.56 267 HIS A N 1
ATOM 2111 C CA . HIS A 1 267 ? -9.734 8.567 15.301 1.00 89.56 267 HIS A CA 1
ATOM 2112 C C . HIS A 1 267 ? -9.846 7.505 14.207 1.00 89.56 267 HIS A C 1
ATOM 2114 O O . HIS A 1 267 ? -10.749 7.591 13.385 1.00 89.56 267 HIS A O 1
ATOM 2120 N N . ALA A 1 268 ? -9.002 6.475 14.215 1.00 90.06 268 ALA A N 1
ATOM 2121 C CA . ALA A 1 268 ? -9.137 5.344 13.306 1.00 90.06 268 ALA A CA 1
ATOM 2122 C C . ALA A 1 268 ? -10.467 4.614 13.530 1.00 90.06 268 ALA A C 1
ATOM 2124 O O . ALA A 1 268 ? -11.182 4.370 12.564 1.00 90.06 268 ALA A O 1
ATOM 2125 N N . ALA A 1 269 ? -10.842 4.350 14.787 1.00 89.06 269 ALA A N 1
ATOM 2126 C CA . ALA A 1 269 ? -12.147 3.773 15.101 1.00 89.06 269 ALA A CA 1
ATOM 2127 C C . ALA A 1 269 ? -13.289 4.665 14.573 1.00 89.06 269 ALA A C 1
ATOM 2129 O O . ALA A 1 269 ? -14.071 4.230 13.744 1.00 89.06 269 ALA A O 1
ATOM 2130 N N . SER A 1 270 ? -13.313 5.948 14.938 1.00 89.25 270 SER A N 1
ATOM 2131 C CA . SER A 1 270 ? -14.400 6.868 14.537 1.00 89.25 270 SER A CA 1
ATOM 2132 C C . SER A 1 270 ? -14.442 7.275 13.056 1.00 89.25 270 SER A C 1
ATOM 2134 O O . SER A 1 270 ? -15.401 7.911 12.631 1.00 89.25 270 SER A O 1
ATOM 2136 N N . LYS A 1 271 ? -13.391 7.025 12.264 1.00 91.88 271 LYS A N 1
ATOM 2137 C CA . LYS A 1 271 ? -13.338 7.448 10.848 1.00 91.88 271 LYS A CA 1
ATOM 2138 C C . LYS A 1 271 ? -13.325 6.296 9.861 1.00 91.88 271 LYS A C 1
ATOM 2140 O O . LYS A 1 271 ? -13.602 6.526 8.687 1.00 91.88 271 LYS A O 1
ATOM 2145 N N . CYS A 1 272 ? -12.935 5.102 10.292 1.00 93.00 272 CYS A N 1
ATOM 2146 C CA . CYS A 1 272 ? -12.791 3.939 9.418 1.00 93.00 272 CYS A CA 1
ATOM 2147 C C . CYS A 1 272 ? -13.891 2.891 9.614 1.00 93.00 272 CYS A C 1
ATOM 2149 O O . CYS A 1 272 ? -13.924 1.911 8.864 1.00 93.00 272 CYS A O 1
ATOM 2151 N N . ILE A 1 273 ? -14.756 3.081 10.610 1.00 90.50 273 ILE A N 1
ATOM 2152 C CA . ILE A 1 273 ? -15.896 2.219 10.914 1.00 90.50 273 ILE A CA 1
ATOM 2153 C C . ILE A 1 273 ? -17.165 2.931 10.418 1.00 90.50 273 ILE A C 1
ATOM 2155 O O . ILE A 1 273 ? -17.263 4.144 10.591 1.00 90.50 273 ILE A O 1
ATOM 2159 N N . PRO A 1 274 ? -18.091 2.235 9.734 1.00 86.38 274 PRO A N 1
ATOM 2160 C CA . PRO A 1 274 ? -19.404 2.794 9.427 1.00 86.38 274 PRO A CA 1
ATOM 2161 C C . PRO A 1 274 ? -20.209 3.027 10.709 1.00 86.38 274 PRO A C 1
ATOM 2163 O O . PRO A 1 274 ? -20.176 2.169 11.587 1.00 86.38 274 PRO A O 1
ATOM 2166 N N . ASP A 1 275 ? -20.984 4.111 10.761 1.00 86.38 275 ASP A N 1
ATOM 2167 C CA . ASP A 1 275 ? -21.722 4.565 11.953 1.00 86.38 275 ASP A CA 1
ATOM 2168 C C . ASP A 1 275 ? -22.540 3.451 12.650 1.00 86.38 275 ASP A C 1
ATOM 2170 O O . ASP A 1 275 ? -22.568 3.367 13.878 1.00 86.38 275 ASP A O 1
ATOM 2174 N N . ASP A 1 276 ? -23.136 2.527 11.884 1.00 86.88 276 ASP A N 1
ATOM 2175 C CA . ASP A 1 276 ? -23.915 1.386 12.404 1.00 86.88 276 ASP A CA 1
ATOM 2176 C C . ASP A 1 276 ? -23.098 0.415 13.288 1.00 86.88 276 ASP A C 1
ATOM 2178 O O . ASP A 1 276 ? -23.668 -0.377 14.039 1.00 86.88 276 ASP A O 1
ATOM 2182 N N . TYR A 1 277 ? -21.765 0.468 13.210 1.00 86.44 277 TYR A N 1
ATOM 2183 C CA . TYR A 1 277 ? -20.829 -0.423 13.902 1.00 86.44 277 TYR A CA 1
ATOM 2184 C C . TYR A 1 277 ? -19.920 0.318 14.895 1.00 86.44 277 TYR A C 1
ATOM 2186 O O . TYR A 1 277 ? -18.983 -0.278 15.429 1.00 86.44 277 TYR A O 1
ATOM 2194 N N . ASP A 1 278 ? -20.189 1.594 15.195 1.00 81.38 278 ASP A N 1
ATOM 2195 C CA . ASP A 1 278 ? -19.349 2.431 16.070 1.00 81.38 278 ASP A CA 1
ATOM 2196 C C . ASP A 1 278 ? -19.065 1.790 17.440 1.00 81.38 278 ASP A C 1
ATOM 2198 O O . ASP A 1 278 ? -17.965 1.912 17.989 1.00 81.38 278 ASP A O 1
ATOM 2202 N N . SER A 1 279 ? -20.043 1.055 17.979 1.00 84.31 279 SER A N 1
ATOM 2203 C CA . SER A 1 279 ? -19.924 0.361 19.268 1.00 84.31 279 SER A CA 1
ATOM 2204 C C . SER A 1 279 ? -18.867 -0.753 19.287 1.00 84.31 279 SER A C 1
ATOM 2206 O O . SER A 1 279 ? -18.341 -1.077 20.353 1.00 84.31 279 SER A O 1
ATOM 2208 N N . GLU A 1 280 ? -18.501 -1.310 18.128 1.00 83.31 280 GLU A N 1
ATOM 2209 C CA . GLU A 1 280 ? -17.497 -2.374 18.024 1.00 83.31 280 GLU A CA 1
ATOM 2210 C C . GLU A 1 280 ? -16.062 -1.838 18.120 1.00 83.31 280 GLU A C 1
ATOM 2212 O O . GLU A 1 280 ? -15.138 -2.586 18.463 1.00 83.31 280 GLU A O 1
ATOM 2217 N N . SER A 1 281 ? -15.854 -0.537 17.875 1.00 86.38 281 SER A N 1
ATOM 2218 C CA . SER A 1 281 ? -14.524 0.081 17.856 1.00 86.38 281 SER A CA 1
ATOM 2219 C C . SER A 1 281 ? -13.547 -0.730 16.979 1.00 86.38 281 SER A C 1
ATOM 2221 O O . SER A 1 281 ? -13.934 -1.350 15.990 1.00 86.38 281 SER A O 1
ATOM 2223 N N . LEU A 1 282 ? -12.256 -0.778 17.318 1.00 85.44 282 LEU A N 1
ATOM 2224 C CA . LEU A 1 282 ? -11.263 -1.522 16.531 1.00 85.44 282 LEU A CA 1
ATOM 2225 C C . LEU A 1 282 ? -11.547 -3.035 16.410 1.00 85.44 282 LEU A C 1
ATOM 2227 O O . LEU A 1 282 ? -10.932 -3.676 15.558 1.00 85.44 282 LEU A O 1
ATOM 2231 N N . ASN A 1 283 ? -12.477 -3.606 17.190 1.00 86.12 283 ASN A N 1
ATOM 2232 C CA . ASN A 1 283 ? -12.877 -5.012 17.045 1.00 86.12 283 ASN A CA 1
ATOM 2233 C C . ASN A 1 283 ? -13.693 -5.273 15.768 1.00 86.12 283 ASN A C 1
ATOM 2235 O O . ASN A 1 283 ? -13.735 -6.418 15.318 1.00 86.12 283 ASN A O 1
ATOM 2239 N N . TYR A 1 284 ? -14.248 -4.228 15.141 1.00 88.25 284 TYR A N 1
ATOM 2240 C CA . TYR A 1 284 ? -14.867 -4.307 13.813 1.00 88.25 284 TYR A CA 1
ATOM 2241 C C . TYR A 1 284 ? -13.905 -4.888 12.756 1.00 88.25 284 TYR A C 1
ATOM 2243 O O . TYR A 1 284 ? -14.314 -5.548 11.797 1.00 88.25 284 TYR A O 1
ATOM 2251 N N . PHE A 1 285 ? -12.594 -4.686 12.938 1.00 91.62 285 PHE A N 1
ATOM 2252 C CA . PHE A 1 285 ? -11.543 -5.207 12.064 1.00 91.62 285 PHE A CA 1
ATOM 2253 C C . PHE A 1 285 ? -11.056 -6.583 12.527 1.00 91.62 285 PHE A C 1
ATOM 2255 O O . PHE A 1 285 ? -9.910 -6.755 12.948 1.00 91.62 285 PHE A O 1
ATOM 2262 N N . ASN A 1 286 ? -11.929 -7.585 12.442 1.00 85.50 286 ASN A N 1
ATOM 2263 C CA . ASN A 1 286 ? -11.652 -8.944 12.917 1.00 85.50 286 ASN A CA 1
ATOM 2264 C C . ASN A 1 286 ? -10.534 -9.699 12.158 1.00 85.50 286 ASN A C 1
ATOM 2266 O O . ASN A 1 286 ? -10.008 -10.676 12.691 1.00 85.50 286 ASN A O 1
ATOM 2270 N N . ALA A 1 287 ? -10.119 -9.246 10.968 1.00 84.69 287 ALA A N 1
ATOM 2271 C CA . ALA A 1 287 ? -8.926 -9.750 10.277 1.00 84.69 287 ALA A CA 1
ATOM 2272 C C . ALA A 1 287 ? -7.641 -8.980 10.645 1.00 84.69 287 ALA A C 1
ATOM 2274 O O . ALA A 1 287 ? -6.541 -9.446 10.346 1.00 84.69 287 ALA A O 1
ATOM 2275 N N . GLY A 1 288 ? -7.763 -7.840 11.333 1.00 87.44 288 GLY A N 1
ATOM 2276 C CA . GLY A 1 288 ? -6.653 -7.108 11.937 1.00 87.44 288 GLY A CA 1
ATOM 2277 C C . GLY A 1 288 ? -6.540 -5.642 11.515 1.00 87.44 288 GLY A C 1
ATOM 2278 O O . GLY A 1 288 ? -7.019 -5.218 10.463 1.00 87.44 288 GLY A O 1
ATOM 2279 N N . VAL A 1 289 ? -5.841 -4.871 12.350 1.00 90.06 289 VAL A N 1
ATOM 2280 C CA . VAL A 1 289 ? -5.442 -3.485 12.077 1.00 90.06 289 VAL A CA 1
ATOM 2281 C C . VAL A 1 289 ? -3.931 -3.448 11.862 1.00 90.06 289 VAL A C 1
ATOM 2283 O O . VAL A 1 289 ? -3.163 -3.821 12.747 1.00 90.06 289 VAL A O 1
ATOM 2286 N N . TYR A 1 290 ? -3.502 -2.984 10.692 1.00 91.25 290 TYR A N 1
ATOM 2287 C CA . TYR A 1 290 ? -2.108 -2.919 10.270 1.00 91.25 290 TYR A CA 1
ATOM 2288 C C . TYR A 1 290 ? -1.654 -1.463 10.206 1.00 91.25 290 TYR A C 1
ATOM 2290 O O . TYR A 1 290 ? -2.191 -0.662 9.443 1.00 91.25 290 TYR A O 1
ATOM 2298 N N . MET A 1 291 ? -0.651 -1.116 11.009 1.00 89.25 291 MET A N 1
ATOM 2299 C CA . MET A 1 291 ? -0.058 0.221 11.043 1.00 89.25 291 MET A CA 1
ATOM 2300 C C . MET A 1 291 ? 1.253 0.215 10.259 1.00 89.25 291 MET A C 1
ATOM 2302 O O . MET A 1 291 ? 2.231 -0.395 10.684 1.00 89.25 291 MET A O 1
ATOM 2306 N N . VAL A 1 292 ? 1.276 0.907 9.124 1.00 87.94 292 VAL A N 1
ATOM 2307 C CA . VAL A 1 292 ? 2.419 0.988 8.206 1.00 87.94 292 VAL A CA 1
ATOM 2308 C C . VAL A 1 292 ? 2.913 2.432 8.214 1.00 87.94 292 VAL A C 1
ATOM 2310 O O . VAL A 1 292 ? 2.357 3.305 7.547 1.00 87.94 292 VAL A O 1
ATOM 2313 N N . SER A 1 293 ? 3.900 2.710 9.062 1.00 77.12 293 SER A N 1
ATOM 2314 C CA . SER A 1 293 ? 4.097 4.052 9.614 1.00 77.12 293 SER A CA 1
ATOM 2315 C C . SER A 1 293 ? 5.539 4.531 9.563 1.00 77.12 293 SER A C 1
ATOM 2317 O O . SER A 1 293 ? 6.447 3.798 9.945 1.00 77.12 293 SER A O 1
ATOM 2319 N N . ASP A 1 294 ? 5.712 5.820 9.270 1.00 80.19 294 ASP A N 1
ATOM 2320 C CA . ASP A 1 294 ? 6.832 6.592 9.807 1.00 80.19 294 ASP A CA 1
ATOM 2321 C C . ASP A 1 294 ? 6.426 7.120 11.194 1.00 80.19 294 ASP A C 1
ATOM 2323 O O . ASP A 1 294 ? 5.758 8.152 11.348 1.00 80.19 294 ASP A O 1
ATOM 2327 N N . PHE A 1 295 ? 6.799 6.366 12.232 1.00 76.06 295 PHE A N 1
ATOM 2328 C CA . PHE A 1 295 ? 6.545 6.744 13.626 1.00 76.06 295 PHE A CA 1
ATOM 2329 C C . PHE A 1 295 ? 7.361 7.967 14.084 1.00 76.06 295 PHE A C 1
ATOM 2331 O O . PHE A 1 295 ? 7.163 8.432 15.207 1.00 76.06 295 PHE A O 1
ATOM 2338 N N . ASN A 1 296 ? 8.280 8.479 13.253 1.00 75.12 296 ASN A N 1
ATOM 2339 C CA . ASN A 1 296 ? 9.300 9.461 13.625 1.00 75.12 296 ASN A CA 1
ATOM 2340 C C . ASN A 1 296 ? 10.110 9.058 14.872 1.00 75.12 296 ASN A C 1
ATOM 2342 O O . ASN A 1 296 ? 10.670 9.906 15.572 1.00 75.12 296 ASN A O 1
ATOM 2346 N N . SER A 1 297 ? 10.198 7.752 15.131 1.00 71.94 297 SER A N 1
ATOM 2347 C CA . SER A 1 297 ? 11.037 7.178 16.176 1.00 71.94 297 SER A CA 1
ATOM 2348 C C . SER A 1 297 ? 12.502 7.328 15.786 1.00 71.94 297 SER A C 1
ATOM 2350 O O . SER A 1 297 ? 12.897 7.005 14.667 1.00 71.94 297 SER A O 1
ATOM 2352 N N . ARG A 1 298 ? 13.316 7.833 16.711 1.00 71.50 298 ARG A N 1
ATOM 2353 C CA . ARG A 1 298 ? 14.756 8.026 16.519 1.00 71.50 298 ARG A CA 1
ATOM 2354 C C . ARG A 1 298 ? 15.511 7.144 17.501 1.00 71.50 298 ARG A C 1
ATOM 2356 O O . ARG A 1 298 ? 15.022 6.896 18.603 1.00 71.50 298 ARG A O 1
ATOM 2363 N N . PHE A 1 299 ? 16.705 6.700 17.115 1.00 63.28 299 PHE A N 1
ATOM 2364 C CA . PHE A 1 299 ? 17.639 6.155 18.091 1.00 63.28 299 PHE A CA 1
ATOM 2365 C C . PHE A 1 299 ? 17.941 7.224 19.144 1.00 63.28 299 PHE A C 1
ATOM 2367 O O . PHE A 1 299 ? 18.149 8.393 18.818 1.00 63.28 299 PHE A O 1
ATOM 2374 N N . VAL A 1 300 ? 17.970 6.815 20.408 1.00 69.75 300 VAL A N 1
ATOM 2375 C CA . VAL A 1 300 ? 18.579 7.627 21.465 1.00 69.75 300 VAL A CA 1
ATOM 2376 C C . VAL A 1 300 ? 20.085 7.738 21.205 1.00 69.75 300 VAL A C 1
ATOM 2378 O O . VAL A 1 300 ? 20.658 6.805 20.645 1.00 69.75 300 VAL A O 1
ATOM 2381 N N . SER A 1 301 ? 20.724 8.846 21.606 1.00 72.31 301 SER A N 1
ATOM 2382 C CA . SER A 1 301 ? 22.139 9.154 21.286 1.00 72.31 301 SER A CA 1
ATOM 2383 C C . SER A 1 301 ? 23.074 7.959 21.488 1.00 72.31 301 SER A C 1
ATOM 2385 O O . SER A 1 301 ? 23.771 7.558 20.564 1.00 72.31 301 SER A O 1
ATOM 2387 N N . ALA A 1 302 ? 22.985 7.308 22.652 1.00 71.06 302 ALA A N 1
ATOM 2388 C CA . ALA A 1 302 ? 23.810 6.148 22.987 1.00 71.06 302 ALA A CA 1
ATOM 2389 C C . ALA A 1 302 ? 23.595 4.948 22.041 1.00 71.06 302 ALA A C 1
ATOM 2391 O O . ALA A 1 302 ? 24.537 4.240 21.706 1.00 71.06 302 ALA A O 1
ATOM 2392 N N . SER A 1 303 ? 22.364 4.705 21.578 1.00 69.44 303 SER A N 1
ATOM 2393 C CA . SER A 1 303 ? 22.087 3.646 20.596 1.00 69.44 303 SER A CA 1
ATOM 2394 C C . SER A 1 303 ? 22.504 4.044 19.182 1.00 69.44 303 SER A C 1
ATOM 2396 O O . SER A 1 303 ? 22.891 3.178 18.404 1.00 69.44 303 SER A O 1
ATOM 2398 N N . ALA A 1 304 ? 22.432 5.333 18.844 1.00 71.81 304 ALA A N 1
ATOM 2399 C CA . ALA A 1 304 ? 22.890 5.837 17.555 1.00 71.81 304 ALA A CA 1
ATOM 2400 C C . ALA A 1 304 ? 24.410 5.680 17.409 1.00 71.81 304 ALA A C 1
ATOM 2402 O O . ALA A 1 304 ? 24.867 5.227 16.365 1.00 71.81 304 ALA A O 1
ATOM 2403 N N . GLU A 1 305 ? 25.175 5.981 18.463 1.00 73.12 305 GLU A N 1
ATOM 2404 C CA . GLU A 1 305 ? 26.631 5.787 18.508 1.00 73.12 305 GLU A CA 1
ATOM 2405 C C . GLU A 1 305 ? 27.012 4.322 18.264 1.00 73.12 305 GLU A C 1
ATOM 2407 O O . GLU A 1 305 ? 27.811 4.044 17.376 1.00 73.12 305 GLU A O 1
ATOM 2412 N N . LEU A 1 306 ? 26.346 3.375 18.937 1.00 72.75 306 LEU A N 1
ATOM 2413 C CA . LEU A 1 306 ? 26.569 1.939 18.723 1.00 72.75 306 LEU A CA 1
ATOM 2414 C C . LEU A 1 306 ? 26.315 1.502 17.271 1.00 72.75 306 LEU A C 1
ATOM 2416 O O . LEU A 1 306 ? 27.060 0.685 16.731 1.00 72.75 306 LEU A O 1
ATOM 2420 N N . VAL A 1 307 ? 25.270 2.035 16.629 1.00 71.75 307 VAL A N 1
ATOM 2421 C CA . VAL A 1 307 ? 24.964 1.734 15.221 1.00 71.75 307 VAL A CA 1
ATOM 2422 C C . VAL A 1 307 ? 26.002 2.361 14.289 1.00 71.75 307 VAL A C 1
ATOM 2424 O O . VAL A 1 307 ? 26.459 1.700 13.361 1.00 71.75 307 VAL A O 1
ATOM 2427 N N . ILE A 1 308 ? 26.404 3.611 14.533 1.00 76.62 308 ILE A N 1
ATOM 2428 C CA . ILE A 1 308 ? 27.430 4.299 13.736 1.00 76.62 308 ILE A CA 1
ATOM 2429 C C . ILE A 1 308 ? 28.771 3.566 13.838 1.00 76.62 308 ILE A C 1
ATOM 2431 O O . ILE A 1 308 ? 29.436 3.371 12.821 1.00 76.62 308 ILE A O 1
ATOM 2435 N N . ASP A 1 309 ? 29.153 3.115 15.031 1.00 73.81 309 ASP A N 1
ATOM 2436 C CA . ASP A 1 309 ? 30.389 2.364 15.244 1.00 73.81 309 ASP A CA 1
ATOM 2437 C C . ASP A 1 309 ? 30.340 0.981 14.582 1.00 73.81 309 ASP A C 1
ATOM 2439 O O . ASP A 1 309 ? 31.317 0.559 13.953 1.00 73.81 309 ASP A O 1
ATOM 2443 N N . ALA A 1 310 ? 29.189 0.302 14.624 1.00 70.75 310 ALA A N 1
ATOM 2444 C CA . ALA A 1 310 ? 28.976 -0.941 13.885 1.00 70.75 310 ALA A CA 1
ATOM 2445 C C . ALA A 1 310 ? 29.097 -0.729 12.364 1.00 70.75 310 ALA A C 1
ATOM 2447 O O . ALA A 1 310 ? 29.805 -1.476 11.697 1.00 70.75 310 ALA A O 1
ATOM 2448 N N . ILE A 1 311 ? 28.493 0.330 11.813 1.00 73.50 311 ILE A N 1
ATOM 2449 C CA . ILE A 1 311 ? 28.591 0.661 10.380 1.00 73.50 311 ILE A CA 1
ATOM 2450 C C . ILE A 1 311 ? 30.035 1.009 9.989 1.00 73.50 311 ILE A C 1
ATOM 2452 O O . ILE A 1 311 ? 30.522 0.556 8.959 1.00 73.50 311 ILE A O 1
ATOM 2456 N N . ARG A 1 312 ? 30.755 1.783 10.812 1.00 73.50 312 ARG A N 1
ATOM 2457 C CA . ARG A 1 312 ? 32.166 2.147 10.568 1.00 73.50 312 ARG A CA 1
ATOM 2458 C C . ARG A 1 312 ? 33.101 0.940 10.529 1.00 73.50 312 ARG A C 1
ATOM 2460 O O . ARG A 1 312 ? 34.126 0.951 9.835 1.00 73.50 312 ARG A O 1
ATOM 2467 N N . THR A 1 313 ? 32.793 -0.069 11.333 1.00 71.38 313 THR A N 1
ATOM 2468 C CA . THR A 1 313 ? 33.606 -1.281 11.457 1.00 71.38 313 THR A CA 1
ATOM 2469 C C . THR A 1 313 ? 33.214 -2.360 10.453 1.00 71.38 313 THR A C 1
ATOM 2471 O O . THR A 1 313 ? 34.048 -3.215 10.159 1.00 71.38 313 THR A O 1
ATOM 2474 N N . ASP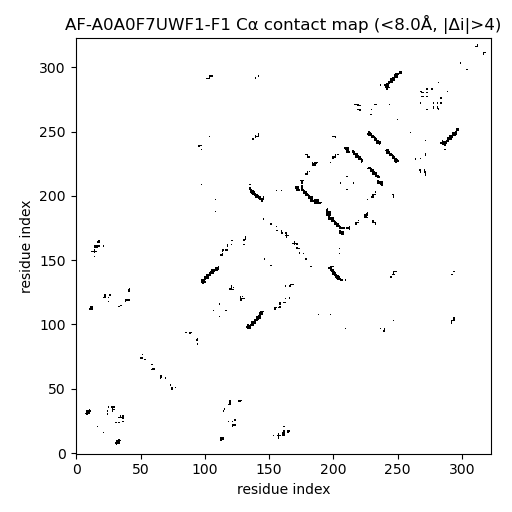 A 1 314 ? 32.019 -2.279 9.862 1.00 63.28 314 ASP A N 1
ATOM 2475 C CA . ASP A 1 314 ? 31.549 -3.187 8.820 1.00 63.28 314 ASP A CA 1
ATOM 2476 C C . ASP A 1 314 ? 32.223 -2.884 7.459 1.00 63.28 314 ASP A C 1
ATOM 2478 O O . ASP A 1 314 ? 32.031 -1.808 6.878 1.00 63.28 314 ASP A O 1
ATOM 2482 N N . PRO A 1 315 ? 33.010 -3.828 6.905 1.00 65.88 315 PRO A N 1
ATOM 2483 C CA . PRO A 1 315 ? 33.681 -3.654 5.620 1.00 65.88 315 PRO A CA 1
ATOM 2484 C C . PRO A 1 315 ? 32.727 -3.411 4.443 1.00 65.88 315 PRO A C 1
ATOM 2486 O O . PRO A 1 315 ? 33.155 -2.833 3.449 1.00 65.88 315 PRO A O 1
ATOM 2489 N N . SER A 1 316 ? 31.458 -3.828 4.534 1.00 58.44 316 SER A N 1
ATOM 2490 C CA . SER A 1 316 ? 30.462 -3.677 3.462 1.00 58.44 316 SER A CA 1
ATOM 2491 C C . SER A 1 316 ? 29.977 -2.237 3.256 1.00 58.44 316 SER A C 1
ATOM 2493 O O . SER A 1 316 ? 29.424 -1.931 2.200 1.00 58.44 316 SER A O 1
ATOM 2495 N N . TYR A 1 317 ? 30.220 -1.351 4.230 1.00 50.47 317 TYR A N 1
ATOM 2496 C CA . TYR A 1 317 ? 29.881 0.077 4.171 1.00 50.47 317 TYR A CA 1
ATOM 2497 C C . TYR A 1 317 ? 31.095 0.983 3.954 1.00 50.47 317 TYR A C 1
ATOM 2499 O O . TYR A 1 317 ? 30.945 2.202 3.860 1.00 50.47 317 TYR A O 1
ATOM 2507 N N . ARG A 1 318 ? 32.304 0.418 3.863 1.00 58.81 318 ARG A N 1
ATOM 2508 C CA . ARG A 1 318 ? 33.468 1.176 3.404 1.00 58.81 318 ARG A CA 1
ATOM 2509 C C . ARG A 1 318 ? 33.304 1.373 1.907 1.00 58.81 318 ARG A C 1
ATOM 2511 O O . ARG A 1 318 ? 33.181 0.391 1.179 1.00 58.81 318 ARG A O 1
ATOM 2518 N N . GLU A 1 319 ? 33.250 2.631 1.472 1.00 51.50 319 GLU A N 1
ATOM 2519 C CA . GLU A 1 319 ? 33.241 2.976 0.053 1.00 51.50 319 GLU A CA 1
ATOM 2520 C C . GLU A 1 319 ? 34.285 2.119 -0.664 1.00 51.50 319 GLU A C 1
ATOM 2522 O O . GLU A 1 319 ? 35.450 2.073 -0.259 1.00 51.50 319 GLU A O 1
ATOM 2527 N N . ALA A 1 320 ? 33.856 1.398 -1.702 1.00 45.56 320 ALA A N 1
ATOM 2528 C CA . ALA A 1 320 ? 34.788 0.870 -2.675 1.00 45.56 320 ALA A CA 1
ATOM 2529 C C . ALA A 1 320 ? 35.515 2.090 -3.242 1.00 45.56 320 ALA A C 1
ATOM 2531 O O . ALA A 1 320 ? 34.936 2.836 -4.032 1.00 45.56 320 ALA A O 1
ATOM 2532 N N . SER A 1 321 ? 36.729 2.348 -2.751 1.00 33.41 321 SER A N 1
ATOM 2533 C CA . SER A 1 321 ? 37.563 3.435 -3.242 1.00 33.41 321 SER A CA 1
ATOM 2534 C C . SER A 1 321 ? 37.582 3.366 -4.769 1.00 33.41 321 SER A C 1
ATOM 2536 O O . SER A 1 321 ? 37.812 2.276 -5.304 1.00 33.41 321 SER A O 1
ATOM 2538 N N . PRO A 1 322 ? 37.326 4.474 -5.480 1.00 38.94 322 PRO A N 1
ATOM 2539 C CA . PRO A 1 322 ? 37.459 4.479 -6.924 1.00 38.94 322 PRO A CA 1
ATOM 2540 C C . PRO A 1 322 ? 38.933 4.212 -7.248 1.00 38.94 322 PRO A C 1
ATOM 2542 O O . PRO A 1 322 ? 39.807 4.994 -6.870 1.00 38.94 322 PRO A O 1
ATOM 2545 N N . GLY A 1 323 ? 39.193 3.054 -7.855 1.00 34.09 323 GLY A N 1
ATOM 2546 C CA . GLY A 1 323 ? 40.445 2.758 -8.546 1.00 34.09 323 GLY A CA 1
ATOM 2547 C C . GLY A 1 323 ? 40.449 3.365 -9.938 1.00 34.09 323 GLY A C 1
ATOM 2548 O O . GLY A 1 323 ? 39.345 3.516 -10.511 1.00 34.09 323 GLY A O 1
#

Radius of gyration: 21.83 Å; Cα contacts (8 Å, |Δi|>4): 526; chains: 1; bounding box: 64×61×72 Å